Protein AF-A0A4Q2ZCM7-F1 (afdb_monomer)

Foldseek 3Di:
DPPVPDDVVVVVVVVVVVVVVCCVVVVVVVVCCVVPPDPCCDVCNVVCVVVVVVVVVVCVVCCVPDPPVNVVVVVVVVVVVCVVPVPDPPPPPQADAPPDPNVVVVVPPDDDPCVVVPCVPPDDDVVLLVLLLVLCVVVCVQCNNQQCGDLQGHRLAVWCQLQPDLSSLLCCQQPWAADWGATPNDIHHHPDTGDHNNVDDPSNSSSNSVNSNVD

Solvent-accessible surface area (backbone atoms only — not comparable to full-atom values): 12750 Å² total; per-residue (Å²): 134,70,81,86,74,73,49,69,68,57,55,53,52,52,51,54,49,51,52,52,54,48,48,67,53,48,50,57,51,51,51,48,48,66,76,65,62,65,80,80,73,43,76,62,52,65,65,41,48,64,54,53,55,50,47,52,53,50,50,62,64,39,58,81,76,53,52,69,68,58,50,53,53,46,50,53,52,49,50,51,50,51,62,73,62,52,74,69,86,71,82,76,69,93,61,73,53,83,88,36,73,66,38,54,50,55,75,68,44,83,74,76,90,45,72,91,72,51,64,90,79,55,85,74,59,67,68,44,40,55,54,4,52,64,54,35,57,69,52,25,75,50,18,29,91,76,21,71,25,54,89,71,26,67,49,43,47,89,18,61,67,57,73,42,64,68,69,40,46,56,46,36,44,50,65,18,51,72,69,77,44,72,55,89,89,41,81,42,72,55,86,56,64,47,71,51,56,62,85,56,52,73,66,58,49,50,21,24,55,50,22,58,68,75,94

Sequence (215 aa):
MDPSRDNPVIRFTTFWWAIGTFLIFALPLAVIWLFTRSETETMEDAASKPRYETKAKIDAAQASSLPDADIEAAVAGMAKTLAASKPAAVELPTQIVPGSETSKKLASSGSVDTSEIDASNHPVDPKVVEAGQAGYLICGACHGQNGEGGPMAPPLAGSEWVTGPISNLIRIQLRGLTGPITVAGKEYELPAPMAPLSFQTDEQIAEVLTYVRNS

pLDDT: mean 82.41, std 11.82, range [53.0, 95.19]

Nearest PDB structures (foldseek):
  2yqb-assembly1_A  TM=7.726E-01  e=1.229E-06  Ralstonia pickettii 12J
  2zoo-assembly1_A  TM=7.837E-01  e=2.181E-06  Pseudoalteromonas translucida TAC125
  8qgf-assembly1_A  TM=7.703E-01  e=2.446E-06  Ralstonia pickettii
  5obo-assembly1_A  TM=7.660E-01  e=3.076E-06  Ralstonia sp. 5_2_56FAA
  6qpz-assembly2_I  TM=7.711E-01  e=4.340E-06  Ralstonia pickettii

Mean predicted aligned error: 16.77 Å

Radius of gyration: 40.15 Å; Cα contacts (8 Å, |Δi|>4): 149; chains: 1; bounding box: 59×59×120 Å

Structure (mmCIF, N/CA/C/O backbone):
data_AF-A0A4Q2ZCM7-F1
#
_entry.id   AF-A0A4Q2ZCM7-F1
#
loop_
_atom_site.group_PDB
_atom_site.id
_atom_site.type_symbol
_atom_site.label_atom_id
_atom_site.label_alt_id
_atom_site.label_comp_id
_atom_site.label_asym_id
_atom_site.label_entity_id
_atom_site.label_seq_id
_atom_site.pdbx_PDB_ins_code
_atom_site.Cartn_x
_atom_site.Cartn_y
_atom_site.Cartn_z
_atom_site.occupancy
_atom_site.B_iso_or_equiv
_atom_site.auth_seq_id
_atom_site.auth_comp_id
_atom_site.auth_asym_id
_atom_site.auth_atom_id
_atom_site.pdbx_PDB_model_num
ATOM 1 N N . MET A 1 1 ? 14.762 29.871 -89.321 1.00 55.09 1 MET A N 1
ATOM 2 C CA . MET A 1 1 ? 15.940 28.981 -89.287 1.00 55.09 1 MET A CA 1
ATOM 3 C C . MET A 1 1 ? 16.604 29.045 -90.646 1.00 55.09 1 MET A C 1
ATOM 5 O O . MET A 1 1 ? 15.908 28.877 -91.636 1.00 55.09 1 MET A O 1
ATOM 9 N N . ASP A 1 2 ? 17.894 29.357 -90.697 1.00 61.88 2 ASP A N 1
ATOM 10 C CA . ASP A 1 2 ? 18.663 29.368 -91.943 1.00 61.88 2 ASP A CA 1
ATOM 11 C C . ASP A 1 2 ? 19.014 27.914 -92.332 1.00 61.88 2 ASP A C 1
ATOM 13 O O . ASP A 1 2 ? 19.721 27.254 -91.563 1.00 61.88 2 ASP A O 1
ATOM 17 N N . PRO A 1 3 ? 18.510 27.385 -93.465 1.00 62.00 3 PRO A N 1
ATOM 18 C CA . PRO A 1 3 ? 18.749 26.003 -93.883 1.00 62.00 3 PRO A CA 1
ATOM 19 C C . PRO A 1 3 ? 20.213 25.728 -94.262 1.00 62.00 3 PRO A C 1
ATOM 21 O O . PRO A 1 3 ? 20.609 24.569 -94.333 1.00 62.00 3 PRO A O 1
ATOM 24 N N . SER A 1 4 ? 21.045 26.763 -94.439 1.00 60.91 4 SER A N 1
ATOM 25 C CA . SER A 1 4 ? 22.489 26.613 -94.673 1.00 60.91 4 SER A CA 1
ATOM 26 C C . SER A 1 4 ? 23.297 26.318 -93.400 1.00 60.91 4 SER A C 1
ATOM 28 O O . SER A 1 4 ? 24.471 25.956 -93.474 1.00 60.91 4 SER A O 1
ATOM 30 N N . ARG A 1 5 ? 22.674 26.420 -92.217 1.00 64.19 5 ARG A N 1
ATOM 31 C CA . ARG A 1 5 ? 23.323 26.136 -90.926 1.00 64.19 5 ARG A CA 1
ATOM 32 C C . ARG A 1 5 ? 23.313 24.660 -90.539 1.00 64.19 5 ARG A C 1
ATOM 34 O O . ARG A 1 5 ? 23.903 24.313 -89.516 1.00 64.19 5 ARG A O 1
ATOM 41 N N . ASP A 1 6 ? 22.660 23.804 -91.322 1.00 73.44 6 ASP A N 1
ATOM 42 C CA . ASP A 1 6 ? 22.491 22.396 -90.982 1.00 73.44 6 ASP A CA 1
ATOM 43 C C . ASP A 1 6 ? 23.544 21.502 -91.648 1.00 73.44 6 ASP A C 1
ATOM 45 O O . ASP A 1 6 ? 23.278 20.768 -92.597 1.00 73.44 6 ASP A O 1
ATOM 49 N N . ASN A 1 7 ? 24.787 21.607 -91.168 1.00 81.44 7 ASN A N 1
ATOM 50 C CA . ASN A 1 7 ? 25.906 20.838 -91.705 1.00 81.44 7 ASN A CA 1
ATOM 51 C C . A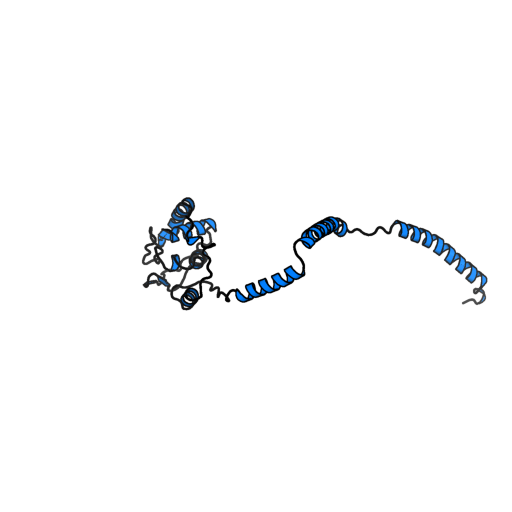SN A 1 7 ? 26.035 19.478 -90.980 1.00 81.44 7 ASN A C 1
ATOM 53 O O . ASN A 1 7 ? 26.389 19.452 -89.793 1.00 81.44 7 ASN A O 1
ATOM 57 N N . PRO A 1 8 ? 25.818 18.339 -91.668 1.00 82.75 8 PRO A N 1
ATOM 58 C CA . PRO A 1 8 ? 25.903 17.011 -91.060 1.00 82.75 8 PRO A CA 1
ATOM 59 C C . PRO A 1 8 ? 27.302 16.693 -90.514 1.00 82.75 8 PRO A C 1
ATOM 61 O O . PRO A 1 8 ? 27.420 15.975 -89.523 1.00 82.75 8 PRO A O 1
ATOM 64 N N . VAL A 1 9 ? 28.358 17.279 -91.089 1.00 83.81 9 VAL A N 1
ATOM 65 C CA . VAL A 1 9 ? 29.735 17.120 -90.600 1.00 83.81 9 VAL A CA 1
ATOM 66 C C . VAL A 1 9 ? 29.913 17.806 -89.243 1.00 83.81 9 VAL A C 1
ATOM 68 O O . VAL A 1 9 ? 30.547 17.241 -88.359 1.00 83.81 9 VAL A O 1
ATOM 71 N N . ILE A 1 10 ? 29.298 18.975 -89.028 1.00 82.38 10 ILE A N 1
ATOM 72 C CA . ILE A 1 10 ? 29.345 19.678 -87.733 1.00 82.38 10 ILE A CA 1
ATOM 73 C C . ILE A 1 10 ? 28.545 18.911 -86.673 1.00 82.38 10 ILE A C 1
ATOM 75 O O . ILE A 1 10 ? 28.995 18.770 -85.538 1.00 82.38 10 ILE A O 1
ATOM 79 N N . ARG A 1 11 ? 27.384 18.347 -87.026 1.00 81.56 11 ARG A N 1
ATOM 80 C CA . ARG A 1 11 ? 26.630 17.470 -86.109 1.00 81.56 11 ARG A CA 1
ATOM 81 C C . ARG A 1 11 ? 27.448 16.243 -85.700 1.00 81.56 11 ARG A C 1
ATOM 83 O O . ARG A 1 11 ? 27.480 15.890 -84.526 1.00 81.56 11 ARG A O 1
ATOM 90 N N . PHE A 1 12 ? 28.151 15.630 -86.651 1.00 86.38 12 PHE A N 1
ATOM 91 C CA . PHE A 1 12 ? 29.012 14.484 -86.376 1.00 86.38 12 PHE A CA 1
ATOM 92 C C . PHE A 1 12 ? 30.183 14.849 -85.451 1.00 86.38 12 PHE A C 1
ATOM 94 O O . PHE A 1 12 ? 30.430 14.152 -84.470 1.00 86.38 12 PHE A O 1
ATOM 101 N N . THR A 1 13 ? 30.878 15.963 -85.697 1.00 88.88 13 THR A N 1
ATOM 102 C CA . THR A 1 13 ? 32.020 16.367 -84.858 1.00 88.88 13 THR A CA 1
ATOM 103 C C . THR A 1 13 ? 31.597 16.820 -83.464 1.00 88.88 13 THR A C 1
ATOM 105 O O . THR A 1 13 ? 32.242 16.442 -82.489 1.00 88.88 13 THR A O 1
ATOM 108 N N . THR A 1 14 ? 30.500 17.572 -83.343 1.00 89.50 14 THR A N 1
ATOM 109 C CA . THR A 1 14 ? 29.950 18.000 -82.043 1.00 89.50 14 THR A CA 1
ATOM 110 C C . THR A 1 14 ? 29.475 16.821 -81.194 1.00 89.50 14 THR A C 1
ATOM 112 O O . THR A 1 14 ? 29.718 16.819 -79.989 1.00 89.50 14 THR A O 1
ATOM 115 N N . PHE A 1 15 ? 28.881 15.789 -81.805 1.00 91.25 15 PHE A N 1
ATOM 116 C CA . PHE A 1 15 ? 28.508 14.550 -81.118 1.00 91.25 15 PHE A CA 1
ATOM 117 C C . PHE A 1 15 ? 29.725 13.841 -80.504 1.00 91.25 15 PHE A C 1
ATOM 119 O O . PHE A 1 15 ? 29.716 13.513 -79.318 1.00 91.25 15 PHE A O 1
ATOM 126 N N . TRP A 1 16 ? 30.807 13.669 -81.270 1.00 91.50 16 TRP A N 1
ATOM 127 C CA . TRP A 1 16 ? 32.031 13.039 -80.761 1.00 91.50 16 TRP A CA 1
ATOM 128 C C . TRP A 1 16 ? 32.771 13.900 -79.733 1.00 91.50 16 TRP A C 1
ATOM 130 O O . TRP A 1 16 ? 33.326 13.359 -78.778 1.00 91.50 16 TRP A O 1
ATOM 140 N N . TRP A 1 17 ? 32.726 15.228 -79.866 1.00 93.25 17 TRP A N 1
ATOM 141 C CA . TRP A 1 17 ? 33.249 16.139 -78.844 1.00 93.25 17 TRP A CA 1
ATOM 142 C C . TRP A 1 17 ? 32.462 16.042 -77.534 1.00 93.25 17 TRP A C 1
ATOM 144 O O . TRP A 1 17 ? 33.069 15.993 -76.468 1.00 93.25 17 TRP A O 1
ATOM 154 N N . ALA A 1 18 ? 31.131 15.952 -77.603 1.00 92.44 18 ALA A N 1
ATOM 155 C CA . ALA A 1 18 ? 30.275 15.776 -76.432 1.00 92.44 18 ALA A CA 1
ATOM 156 C C . ALA A 1 18 ? 30.512 14.426 -75.732 1.00 92.44 18 ALA A C 1
ATOM 158 O O . ALA A 1 18 ? 30.546 14.372 -74.506 1.00 92.44 18 ALA A O 1
ATOM 159 N N . ILE A 1 19 ? 30.729 13.344 -76.489 1.00 94.19 19 ILE A N 1
ATOM 160 C CA . ILE A 1 19 ? 31.116 12.044 -75.915 1.00 94.19 19 ILE A CA 1
ATOM 161 C C . ILE A 1 19 ? 32.490 12.135 -75.248 1.00 94.19 19 ILE A C 1
ATOM 163 O O . ILE A 1 19 ? 32.660 11.655 -74.129 1.00 94.19 19 ILE A O 1
ATOM 167 N N . GLY A 1 20 ? 33.466 12.760 -75.911 1.00 94.19 20 GLY A N 1
ATOM 168 C CA . GLY A 1 20 ? 34.814 12.922 -75.370 1.00 94.19 20 GLY A CA 1
ATOM 169 C C . GLY A 1 20 ? 34.819 13.694 -74.052 1.00 94.19 20 GLY A C 1
ATOM 170 O O . GLY A 1 20 ? 35.400 13.232 -73.072 1.00 94.19 20 GLY A O 1
ATOM 171 N N . THR A 1 21 ? 34.116 14.828 -73.988 1.00 93.75 21 THR A N 1
ATOM 172 C CA . THR A 1 21 ? 34.002 15.607 -72.748 1.00 93.75 21 THR A CA 1
ATOM 173 C C . THR A 1 21 ? 33.227 14.848 -71.679 1.00 93.75 21 THR A C 1
ATOM 175 O O . THR A 1 21 ? 33.672 14.815 -70.535 1.00 93.75 21 THR A O 1
ATOM 178 N N . PHE A 1 22 ? 32.133 14.165 -72.033 1.00 94.75 22 PHE A N 1
ATOM 179 C CA . PHE A 1 22 ? 31.392 13.333 -71.087 1.00 94.75 22 PHE A CA 1
ATOM 180 C C . PHE A 1 22 ? 32.279 12.248 -70.468 1.00 94.75 22 PHE A C 1
ATOM 182 O O . PHE A 1 22 ? 32.289 12.106 -69.250 1.00 94.75 22 PHE A O 1
ATOM 189 N N . LEU A 1 23 ? 33.080 11.531 -71.264 1.00 95.19 23 LEU A N 1
ATOM 190 C CA . LEU A 1 23 ? 33.973 10.484 -70.757 1.00 95.19 23 LEU A CA 1
ATOM 191 C C . LEU A 1 23 ? 35.096 11.038 -69.871 1.00 95.19 23 LEU A C 1
ATOM 193 O O . LEU A 1 23 ? 35.430 10.405 -68.870 1.00 95.19 23 LEU A O 1
ATOM 197 N N . ILE A 1 24 ? 35.631 12.223 -70.183 1.00 94.31 24 ILE A N 1
ATOM 198 C CA . ILE A 1 24 ? 36.663 12.888 -69.369 1.00 94.31 24 ILE A CA 1
ATOM 199 C C . ILE A 1 24 ? 36.157 13.211 -67.960 1.00 94.31 24 ILE A C 1
ATOM 201 O O . ILE A 1 24 ? 36.947 13.155 -67.026 1.00 94.31 24 ILE A O 1
ATOM 205 N N . PHE A 1 25 ? 34.868 13.513 -67.780 1.00 93.81 25 PHE A N 1
ATOM 206 C CA . PHE A 1 25 ? 34.288 13.737 -66.450 1.00 93.81 25 PHE A CA 1
ATOM 207 C C . PHE A 1 25 ? 33.702 12.458 -65.834 1.00 93.81 25 PHE A C 1
ATOM 209 O O . PHE A 1 25 ? 33.844 12.231 -64.635 1.00 93.81 25 PHE A O 1
ATOM 216 N N . ALA A 1 26 ? 33.086 11.587 -66.635 1.00 94.81 26 ALA A N 1
ATOM 217 C CA . ALA A 1 26 ? 32.435 10.372 -66.155 1.00 94.81 26 ALA A CA 1
ATOM 218 C C . ALA A 1 26 ? 33.436 9.324 -65.651 1.00 94.81 26 ALA A C 1
ATOM 220 O O . ALA A 1 26 ? 33.179 8.697 -64.627 1.00 94.81 26 ALA A O 1
ATOM 221 N N . LEU A 1 27 ? 34.582 9.147 -66.318 1.00 94.75 27 LEU A N 1
ATOM 222 C CA . LEU A 1 27 ? 35.610 8.196 -65.881 1.0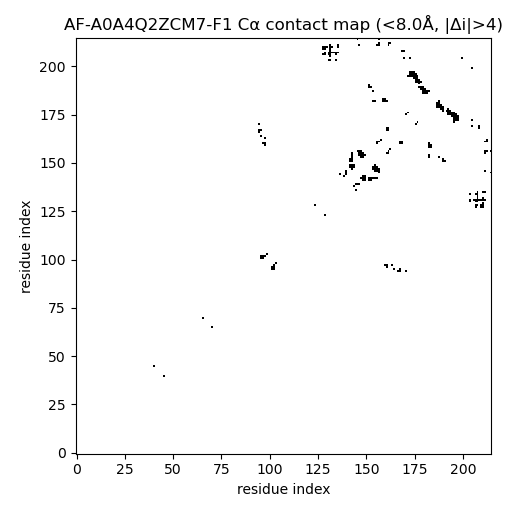0 94.75 27 LEU A CA 1
ATOM 223 C C . LEU A 1 27 ? 36.200 8.538 -64.506 1.00 94.75 27 LEU A C 1
ATOM 225 O O . LEU A 1 27 ? 36.168 7.666 -63.639 1.00 94.75 27 LEU A O 1
ATOM 229 N N . PRO A 1 28 ? 36.697 9.761 -64.239 1.00 93.81 28 PRO A N 1
ATOM 230 C CA . PRO A 1 28 ? 37.196 10.091 -62.911 1.00 93.81 28 PRO A CA 1
ATOM 231 C C . PRO A 1 28 ? 36.088 10.055 -61.858 1.00 93.81 28 PRO A C 1
ATOM 233 O O . PRO A 1 28 ? 36.354 9.592 -60.757 1.00 93.81 28 PRO A O 1
ATOM 236 N N . LEU A 1 29 ? 34.844 10.441 -62.175 1.00 93.38 29 LEU A N 1
ATOM 237 C CA . LEU A 1 29 ? 33.724 10.291 -61.235 1.00 93.38 29 LEU A CA 1
ATOM 238 C C . LEU A 1 29 ? 33.410 8.822 -60.924 1.00 93.38 29 LEU A C 1
ATOM 240 O O . LEU A 1 29 ? 33.153 8.495 -59.770 1.00 93.38 29 LEU A O 1
ATOM 244 N N . ALA A 1 30 ? 33.472 7.931 -61.915 1.00 91.25 30 ALA A N 1
ATOM 245 C CA . ALA A 1 30 ? 33.281 6.496 -61.716 1.00 91.25 30 ALA A CA 1
ATOM 246 C C . ALA A 1 30 ? 34.421 5.876 -60.897 1.00 91.25 30 ALA A C 1
ATOM 248 O O . ALA A 1 30 ? 34.169 5.046 -60.027 1.00 91.25 30 ALA A O 1
ATOM 249 N N . VAL A 1 31 ? 35.664 6.306 -61.135 1.00 92.06 31 VAL A N 1
ATOM 250 C CA . VAL A 1 31 ? 36.833 5.891 -60.349 1.00 92.06 31 VAL A CA 1
ATOM 251 C C . VAL A 1 31 ? 36.703 6.387 -58.912 1.00 92.06 31 VAL A C 1
ATOM 253 O O . VAL A 1 31 ? 36.819 5.587 -57.991 1.00 92.06 31 VAL A O 1
ATOM 256 N N . ILE A 1 32 ? 36.394 7.670 -58.704 1.00 89.94 32 ILE A N 1
ATOM 257 C CA . ILE A 1 32 ? 36.158 8.226 -57.367 1.00 89.94 32 ILE A CA 1
ATOM 258 C C . ILE A 1 32 ? 35.049 7.434 -56.679 1.00 89.94 32 ILE A C 1
ATOM 260 O O . ILE A 1 32 ? 35.286 6.916 -55.600 1.00 89.94 32 ILE A O 1
ATOM 264 N N . TRP A 1 33 ? 33.896 7.242 -57.325 1.00 85.88 33 TRP A N 1
ATOM 265 C CA . TRP A 1 33 ? 32.786 6.471 -56.766 1.00 85.88 33 TRP A CA 1
ATOM 266 C C . TRP A 1 33 ? 33.182 5.038 -56.385 1.00 85.88 33 TRP A C 1
ATOM 268 O O . TRP A 1 33 ? 32.793 4.573 -55.317 1.00 85.88 33 TRP A O 1
ATOM 278 N N . LEU A 1 34 ? 33.985 4.352 -57.207 1.00 87.12 34 LEU A N 1
ATOM 279 C CA . LEU A 1 34 ? 34.476 3.003 -56.913 1.00 87.12 34 LEU A CA 1
ATOM 280 C C . LEU A 1 34 ? 35.360 2.976 -55.657 1.00 87.12 34 LEU A C 1
ATOM 282 O O . LEU A 1 34 ? 35.230 2.065 -54.845 1.00 87.12 34 LEU A O 1
ATOM 286 N N . PHE A 1 35 ? 36.227 3.977 -55.482 1.00 85.44 35 PHE A N 1
ATOM 287 C CA . PHE A 1 35 ? 37.131 4.069 -54.330 1.00 85.44 35 PHE A CA 1
ATOM 288 C C . PHE A 1 35 ? 36.501 4.726 -53.091 1.00 85.44 35 PHE A C 1
ATOM 290 O O . PHE A 1 35 ? 37.000 4.529 -51.988 1.00 85.44 35 PHE A O 1
ATOM 297 N N . THR A 1 36 ? 35.403 5.472 -53.237 1.00 80.38 36 THR A N 1
ATOM 298 C CA . THR A 1 36 ? 34.671 6.098 -52.122 1.00 80.38 36 THR A CA 1
ATOM 299 C C . THR A 1 36 ? 33.436 5.312 -51.690 1.00 80.38 36 THR A C 1
ATOM 301 O O . THR A 1 36 ? 32.730 5.747 -50.783 1.00 80.38 36 THR A O 1
ATOM 304 N N . ARG A 1 37 ? 33.140 4.165 -52.312 1.00 71.62 37 ARG A N 1
ATOM 305 C CA . ARG A 1 37 ? 32.066 3.267 -51.872 1.00 71.62 37 ARG A CA 1
ATOM 306 C C . ARG A 1 37 ? 32.524 2.476 -50.644 1.00 71.62 37 ARG A C 1
ATOM 308 O O . ARG A 1 37 ? 32.751 1.275 -50.717 1.00 71.62 37 ARG A O 1
ATOM 315 N N . SER A 1 38 ? 32.679 3.153 -49.510 1.00 67.62 38 SER A N 1
ATOM 316 C CA . SER A 1 38 ? 32.753 2.478 -48.217 1.00 67.62 38 SER A CA 1
ATOM 317 C C . SER A 1 38 ? 31.372 1.899 -47.907 1.00 67.62 38 SER A C 1
ATOM 319 O O . SER A 1 38 ? 30.384 2.640 -47.941 1.00 67.62 38 SER A O 1
ATOM 321 N N . GLU A 1 39 ? 31.285 0.598 -47.620 1.00 65.38 39 GLU A N 1
ATOM 322 C CA . GLU A 1 39 ? 30.107 0.048 -46.946 1.00 65.38 39 GLU A CA 1
ATOM 323 C C . GLU A 1 39 ? 29.893 0.880 -45.682 1.00 65.38 39 GLU A C 1
ATOM 325 O O . GLU A 1 39 ? 30.816 1.089 -44.894 1.00 65.38 39 GLU A O 1
ATOM 330 N N . THR A 1 40 ? 28.716 1.484 -45.564 1.00 55.72 40 THR A N 1
ATOM 331 C CA . THR A 1 40 ? 28.388 2.306 -44.406 1.00 55.72 40 THR A CA 1
ATOM 332 C C . THR A 1 40 ? 28.131 1.350 -43.252 1.00 55.72 40 THR A C 1
ATOM 334 O O . THR A 1 40 ? 26.991 0.993 -42.998 1.00 55.72 40 THR A O 1
ATOM 337 N N . GLU A 1 41 ? 29.189 0.906 -42.564 1.00 63.72 41 GLU A N 1
ATOM 338 C CA . GLU A 1 41 ? 29.037 0.460 -41.181 1.00 63.72 41 GLU A CA 1
ATOM 339 C C . GLU A 1 41 ? 28.544 1.690 -40.425 1.00 63.72 41 GLU A C 1
ATOM 341 O O . GLU A 1 41 ? 29.299 2.615 -40.108 1.00 63.72 41 GLU A O 1
ATOM 346 N N . THR A 1 42 ? 27.231 1.767 -40.234 1.00 75.81 42 THR A N 1
ATOM 347 C CA . THR A 1 42 ? 26.666 2.808 -39.393 1.00 75.81 42 THR A CA 1
ATOM 348 C C . THR A 1 42 ? 27.250 2.636 -37.989 1.00 75.81 42 THR A C 1
ATOM 350 O O . THR A 1 42 ? 27.681 1.549 -37.592 1.00 75.81 42 THR A O 1
ATOM 353 N N . MET A 1 43 ? 27.269 3.703 -37.187 1.00 70.50 43 MET A N 1
ATOM 354 C CA . MET A 1 43 ? 27.666 3.571 -35.777 1.00 70.50 43 MET A CA 1
ATOM 355 C C . MET A 1 43 ? 26.806 2.520 -35.048 1.00 70.50 43 MET A C 1
ATOM 357 O O . MET A 1 43 ? 27.270 1.906 -34.091 1.00 70.50 43 MET A O 1
ATOM 361 N N . GLU A 1 44 ? 25.581 2.277 -35.527 1.00 73.31 44 GLU A N 1
ATOM 362 C CA . GLU A 1 44 ? 24.686 1.227 -35.039 1.00 73.31 44 GLU A CA 1
ATOM 363 C C . GLU A 1 44 ? 25.163 -0.179 -35.429 1.00 73.31 44 GLU A C 1
ATOM 365 O O . GLU A 1 44 ? 25.143 -1.079 -34.590 1.00 73.31 44 GLU A O 1
ATOM 370 N N . ASP A 1 45 ? 25.665 -0.377 -36.649 1.00 73.56 45 ASP A N 1
ATOM 371 C CA . ASP A 1 45 ? 26.240 -1.655 -37.092 1.00 73.56 45 ASP A CA 1
ATOM 372 C C . ASP A 1 45 ? 27.511 -1.995 -36.302 1.00 73.56 45 ASP A C 1
ATOM 374 O O . ASP A 1 45 ? 27.649 -3.096 -35.761 1.00 73.56 45 ASP A O 1
ATOM 378 N N . ALA A 1 46 ? 28.395 -1.011 -36.113 1.00 74.62 46 ALA A N 1
ATOM 379 C CA . ALA A 1 46 ? 29.598 -1.173 -35.299 1.00 74.62 46 ALA A CA 1
ATOM 380 C C . ALA A 1 46 ? 29.267 -1.451 -33.817 1.00 74.62 46 ALA A C 1
ATOM 382 O O . ALA A 1 46 ? 29.904 -2.293 -33.180 1.00 74.62 46 ALA A O 1
ATOM 383 N N . ALA A 1 47 ? 28.245 -0.788 -33.262 1.00 78.25 47 ALA A N 1
ATOM 384 C CA . ALA A 1 47 ? 27.796 -1.002 -31.884 1.00 78.25 47 ALA A CA 1
ATOM 385 C C . ALA A 1 47 ? 27.008 -2.312 -31.690 1.00 78.25 47 ALA A C 1
ATOM 387 O O . ALA A 1 47 ? 26.947 -2.841 -30.575 1.00 78.25 47 ALA A O 1
ATOM 388 N N . SER A 1 48 ? 26.390 -2.843 -32.747 1.00 79.25 48 SER A N 1
ATOM 389 C CA . SER A 1 48 ? 25.579 -4.063 -32.696 1.00 79.25 48 SER A CA 1
ATOM 390 C C . SER A 1 48 ? 26.385 -5.333 -32.964 1.00 79.25 48 SER A C 1
ATOM 392 O O . SER A 1 48 ? 26.034 -6.387 -3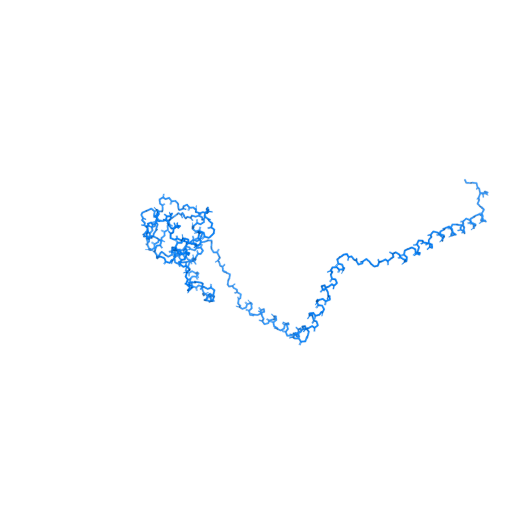2.431 1.00 79.25 48 SER A O 1
ATOM 394 N N . LYS A 1 49 ? 27.513 -5.248 -33.677 1.00 83.06 49 LYS A N 1
ATOM 395 C CA . LYS A 1 49 ? 28.403 -6.387 -33.953 1.00 83.06 49 LYS A CA 1
ATOM 396 C C . LYS A 1 49 ? 28.787 -7.205 -32.704 1.00 83.06 49 LYS A C 1
ATOM 398 O O . LYS A 1 49 ? 28.561 -8.416 -32.720 1.00 83.06 49 LYS A O 1
ATOM 403 N N . PRO A 1 50 ? 29.224 -6.606 -31.573 1.00 87.50 50 PRO A N 1
ATOM 404 C CA . PRO A 1 50 ? 29.513 -7.372 -30.357 1.00 87.50 50 PRO A CA 1
ATOM 405 C C . PRO A 1 50 ? 28.277 -8.077 -29.785 1.00 87.50 50 PRO A C 1
ATOM 407 O O . PRO A 1 50 ? 28.386 -9.152 -29.191 1.00 87.50 50 PRO A O 1
ATOM 410 N N . ARG A 1 51 ? 27.085 -7.487 -29.962 1.00 85.62 51 ARG A N 1
ATOM 411 C CA . ARG A 1 51 ? 25.817 -8.066 -29.493 1.00 85.62 51 ARG A CA 1
ATOM 412 C C . ARG A 1 51 ? 25.463 -9.304 -30.303 1.00 85.62 51 ARG A C 1
ATOM 414 O O . ARG A 1 51 ? 25.120 -10.321 -29.708 1.00 85.62 51 ARG A O 1
ATOM 421 N N . TYR A 1 52 ? 25.595 -9.244 -31.627 1.00 85.56 52 TYR A N 1
ATOM 422 C CA . TYR A 1 52 ? 25.355 -10.395 -32.498 1.00 85.56 52 TYR A CA 1
ATOM 423 C C . TYR A 1 52 ? 26.363 -11.518 -32.255 1.00 85.56 52 TYR A C 1
ATOM 425 O O . TYR A 1 52 ? 25.966 -12.675 -32.157 1.00 85.56 52 TYR A O 1
ATOM 433 N N . GLU A 1 53 ? 27.644 -11.193 -32.066 1.00 90.69 53 GLU A N 1
ATOM 434 C CA . GLU A 1 53 ? 28.671 -12.183 -31.722 1.00 90.69 53 GLU A CA 1
ATOM 435 C C . GLU A 1 53 ? 28.407 -12.847 -30.363 1.00 90.69 53 GLU A C 1
ATOM 437 O O . GLU A 1 53 ? 28.556 -14.060 -30.217 1.00 90.69 53 GLU A O 1
ATOM 442 N N . THR A 1 54 ? 27.994 -12.064 -29.362 1.00 90.00 54 THR A N 1
ATOM 443 C CA . THR A 1 54 ? 27.637 -12.587 -28.035 1.00 90.00 54 THR A CA 1
ATOM 444 C C . THR A 1 54 ? 26.403 -13.475 -28.118 1.00 90.00 54 THR A C 1
ATOM 446 O O . THR A 1 54 ? 26.423 -14.591 -27.602 1.00 90.00 54 THR A O 1
ATOM 449 N N . LYS A 1 55 ? 25.358 -13.022 -28.821 1.00 91.44 55 LYS A N 1
ATOM 450 C CA . LYS A 1 55 ? 24.151 -13.813 -29.067 1.00 91.44 55 LYS A CA 1
ATOM 451 C C . LYS A 1 55 ? 24.487 -15.133 -29.757 1.00 91.44 55 LYS A C 1
ATOM 453 O O . LYS A 1 55 ? 24.078 -16.172 -29.265 1.00 91.44 55 LYS A O 1
ATOM 458 N N . ALA A 1 56 ? 25.286 -15.112 -30.822 1.00 89.31 56 ALA A N 1
ATOM 459 C CA . ALA A 1 56 ? 25.670 -16.324 -31.539 1.00 89.31 56 ALA A CA 1
ATOM 460 C C . ALA A 1 56 ? 26.417 -17.328 -30.642 1.00 89.31 56 ALA A C 1
ATOM 462 O O . ALA A 1 56 ? 26.173 -18.528 -30.729 1.00 89.31 56 ALA A O 1
ATOM 463 N N . LYS A 1 57 ? 27.297 -16.854 -29.746 1.00 90.12 57 LYS A N 1
ATOM 464 C CA . LYS A 1 57 ? 27.987 -17.713 -28.764 1.00 90.12 57 LYS A CA 1
ATOM 465 C C . LYS A 1 57 ? 27.025 -18.313 -27.742 1.00 90.12 57 LYS A C 1
ATOM 467 O O . LYS A 1 57 ? 27.165 -19.484 -27.404 1.00 90.12 57 LYS A O 1
ATOM 472 N N . ILE A 1 58 ? 26.078 -17.516 -27.251 1.00 86.94 58 ILE A N 1
ATOM 473 C CA . ILE A 1 58 ? 25.054 -17.966 -26.303 1.00 86.94 58 ILE A CA 1
ATOM 474 C C . ILE A 1 58 ? 24.148 -19.002 -26.970 1.00 86.94 58 ILE A C 1
ATOM 476 O O . ILE A 1 58 ? 24.013 -20.099 -26.441 1.00 86.94 58 ILE A O 1
ATOM 480 N N . ASP A 1 59 ? 23.616 -18.703 -28.155 1.00 85.38 59 ASP A N 1
ATOM 481 C CA . ASP A 1 59 ? 22.752 -19.609 -28.911 1.00 85.38 59 ASP A CA 1
ATOM 482 C C . ASP A 1 59 ? 23.483 -20.932 -29.210 1.00 85.38 59 ASP A C 1
ATOM 484 O O . ASP A 1 59 ? 22.933 -22.007 -28.990 1.00 85.38 59 ASP A O 1
ATOM 488 N N . ALA A 1 60 ? 24.757 -20.882 -29.621 1.00 84.88 60 ALA A N 1
ATOM 489 C CA . ALA A 1 60 ? 25.568 -22.080 -29.853 1.00 84.88 60 ALA A CA 1
ATOM 490 C C . ALA A 1 60 ? 25.825 -22.897 -28.572 1.00 84.88 60 ALA A C 1
ATOM 492 O O . ALA A 1 60 ? 25.855 -24.126 -28.621 1.00 84.88 60 ALA A O 1
ATOM 493 N N . ALA A 1 61 ? 26.003 -22.234 -27.426 1.00 85.50 61 ALA A N 1
ATOM 494 C CA . ALA A 1 61 ? 26.153 -22.899 -26.133 1.00 85.50 61 ALA A CA 1
ATOM 495 C C . ALA A 1 61 ? 24.827 -23.497 -25.627 1.00 85.50 61 ALA A C 1
ATOM 497 O O . ALA A 1 61 ? 24.838 -24.530 -24.963 1.00 85.50 61 ALA A O 1
ATOM 498 N N . GLN A 1 62 ? 23.694 -22.868 -25.948 1.00 76.69 62 GLN A N 1
ATOM 499 C CA . GLN A 1 62 ? 22.361 -23.294 -25.519 1.00 76.69 62 GLN A CA 1
ATOM 500 C C . GLN A 1 62 ? 21.742 -24.358 -26.428 1.00 76.69 62 GLN A C 1
ATOM 502 O O . GLN A 1 62 ? 20.992 -25.195 -25.930 1.00 76.69 62 GLN A O 1
ATOM 507 N N . ALA A 1 63 ? 22.098 -24.395 -27.715 1.00 74.81 63 ALA A N 1
ATOM 508 C CA . ALA A 1 63 ? 21.593 -25.372 -28.684 1.00 74.81 63 ALA A CA 1
ATOM 509 C C . ALA A 1 63 ? 21.876 -26.835 -28.289 1.00 74.81 63 ALA A C 1
ATOM 511 O O . ALA A 1 63 ? 21.168 -27.743 -28.713 1.00 74.81 63 ALA A O 1
ATOM 512 N N . SER A 1 64 ? 22.896 -27.080 -27.462 1.00 66.88 64 SER A N 1
ATOM 513 C CA . SER A 1 64 ? 23.197 -28.410 -26.913 1.00 66.88 64 SER A CA 1
ATOM 514 C C . SER A 1 64 ? 22.391 -28.760 -25.656 1.00 66.88 64 SER A C 1
ATOM 516 O O . SER A 1 64 ? 22.340 -29.926 -25.274 1.00 66.88 64 SER A O 1
ATOM 518 N N . SER A 1 65 ? 21.791 -27.762 -25.002 1.00 71.69 65 SER A N 1
ATOM 519 C CA . SER A 1 65 ? 21.174 -27.884 -23.675 1.00 71.69 65 SER A CA 1
ATOM 520 C C . SER A 1 65 ? 19.648 -27.777 -23.696 1.00 71.69 65 SER A C 1
ATOM 522 O O . SER A 1 65 ? 19.004 -28.251 -22.765 1.00 71.69 65 SER A O 1
ATOM 524 N N . LEU A 1 66 ? 19.066 -27.153 -24.724 1.00 70.88 66 LEU A N 1
ATOM 525 C CA . LEU A 1 66 ? 17.622 -26.962 -24.854 1.00 70.88 66 LEU A CA 1
ATOM 526 C C . LEU A 1 66 ? 17.196 -27.175 -26.315 1.00 70.88 66 LEU A C 1
ATOM 528 O O . LEU A 1 66 ? 17.327 -26.256 -27.123 1.00 70.88 66 LEU A O 1
ATOM 532 N N . PRO A 1 67 ? 16.700 -28.368 -26.681 1.00 79.50 67 PRO A N 1
ATOM 533 C CA . PRO A 1 67 ? 16.091 -28.587 -27.988 1.00 79.50 67 PRO A CA 1
ATOM 534 C C . PRO A 1 67 ? 14.846 -27.708 -28.143 1.00 79.50 67 PRO A C 1
ATOM 536 O O . PRO A 1 67 ? 14.013 -27.659 -27.238 1.00 79.50 67 PRO A O 1
ATOM 539 N N . ASP A 1 68 ? 14.667 -27.070 -29.302 1.00 74.69 68 ASP A N 1
ATOM 540 C CA . ASP A 1 68 ? 13.497 -26.214 -29.573 1.00 74.69 68 ASP A CA 1
ATOM 541 C C . ASP A 1 68 ? 12.168 -26.955 -29.337 1.00 74.69 68 ASP A C 1
ATOM 543 O O . ASP A 1 68 ? 11.221 -26.395 -28.788 1.00 74.69 68 ASP A O 1
ATOM 547 N N . ALA A 1 69 ? 12.127 -28.252 -29.659 1.00 77.00 69 ALA A N 1
ATOM 548 C CA . ALA A 1 69 ? 10.970 -29.113 -29.420 1.00 77.00 69 ALA A CA 1
ATOM 549 C C . ALA A 1 69 ? 10.625 -29.265 -27.925 1.00 77.00 69 ALA A C 1
ATOM 551 O O . ALA A 1 69 ? 9.447 -29.306 -27.563 1.00 77.00 69 ALA A O 1
ATOM 552 N N . ASP A 1 70 ? 11.634 -29.311 -27.052 1.00 76.94 70 ASP A N 1
ATOM 553 C CA . ASP A 1 70 ? 11.437 -29.424 -25.605 1.00 76.94 70 ASP A CA 1
ATOM 554 C C . ASP A 1 70 ? 10.985 -28.087 -25.010 1.00 76.94 70 ASP A C 1
ATOM 556 O O . ASP A 1 70 ? 10.163 -28.066 -24.093 1.00 76.94 70 ASP A O 1
ATOM 560 N N . ILE A 1 71 ? 11.456 -26.963 -25.568 1.00 72.50 71 ILE A N 1
ATOM 561 C CA . ILE A 1 71 ? 10.973 -25.624 -25.213 1.00 72.50 71 ILE A CA 1
ATOM 562 C C . ILE A 1 71 ? 9.503 -25.479 -25.610 1.00 72.50 71 ILE A C 1
ATOM 564 O O . ILE A 1 71 ? 8.691 -25.079 -24.780 1.00 72.50 71 ILE A O 1
ATOM 568 N N . GLU A 1 72 ? 9.125 -25.828 -26.841 1.00 78.94 72 GLU A N 1
ATOM 569 C CA . GLU A 1 72 ? 7.732 -25.733 -27.297 1.00 78.94 72 GLU A CA 1
ATOM 570 C C . GLU A 1 72 ? 6.793 -26.620 -26.465 1.00 78.94 72 GLU A C 1
ATOM 572 O O . GLU A 1 72 ? 5.715 -26.180 -26.045 1.00 78.94 72 GLU A O 1
ATOM 577 N N . ALA A 1 73 ? 7.226 -27.843 -26.143 1.00 78.62 73 ALA A N 1
ATOM 578 C CA . ALA A 1 73 ? 6.487 -28.740 -25.262 1.00 78.62 73 ALA A CA 1
ATOM 579 C C . ALA A 1 73 ? 6.358 -28.174 -23.834 1.00 78.62 73 ALA A C 1
ATOM 581 O O . ALA A 1 73 ? 5.273 -28.214 -23.241 1.00 78.62 73 ALA A O 1
ATOM 582 N N . ALA A 1 74 ? 7.434 -27.597 -23.291 1.00 80.56 74 ALA A N 1
ATOM 583 C CA . ALA A 1 74 ? 7.435 -26.961 -21.977 1.00 80.56 74 ALA A CA 1
ATOM 584 C C . ALA A 1 74 ? 6.558 -25.702 -21.941 1.00 80.56 74 ALA A C 1
ATOM 586 O O . ALA A 1 74 ? 5.849 -25.486 -20.960 1.00 80.56 74 ALA A O 1
ATOM 587 N N . VAL A 1 75 ? 6.539 -24.900 -23.009 1.00 81.62 75 VAL A N 1
ATOM 588 C CA . VAL A 1 75 ? 5.688 -23.708 -23.131 1.00 81.62 75 VAL A CA 1
ATOM 589 C C . VAL A 1 75 ? 4.216 -24.100 -23.128 1.00 81.62 75 VAL A C 1
ATOM 591 O O . VAL A 1 75 ? 3.436 -23.477 -22.414 1.00 81.62 75 VAL A O 1
ATOM 594 N N . ALA A 1 76 ? 3.823 -25.156 -23.845 1.00 81.19 76 ALA A N 1
ATOM 595 C CA . ALA A 1 76 ? 2.447 -25.651 -23.813 1.00 81.19 76 ALA A CA 1
ATOM 596 C C . ALA A 1 76 ? 2.050 -26.167 -22.416 1.00 81.19 76 ALA A C 1
ATOM 598 O O . ALA A 1 76 ? 0.953 -25.875 -21.930 1.00 81.19 76 ALA A O 1
ATOM 599 N N . GLY A 1 77 ? 2.953 -26.891 -21.745 1.00 81.94 77 GLY A N 1
ATOM 600 C CA . GLY A 1 77 ? 2.757 -27.358 -20.371 1.00 81.94 77 GLY A CA 1
ATOM 601 C C . GLY A 1 77 ? 2.620 -26.204 -19.378 1.00 81.94 77 GLY A C 1
ATOM 602 O O . GLY A 1 77 ? 1.663 -26.154 -18.610 1.00 81.94 77 GLY A O 1
ATOM 603 N N . MET A 1 78 ? 3.523 -25.229 -19.451 1.00 79.19 78 MET A N 1
ATOM 604 C CA . MET A 1 78 ? 3.511 -24.030 -18.622 1.00 79.19 78 MET A CA 1
ATOM 605 C C . MET A 1 78 ? 2.278 -23.170 -18.902 1.00 79.19 78 MET A C 1
ATOM 607 O O . MET A 1 78 ? 1.623 -22.741 -17.961 1.00 79.19 78 MET A O 1
ATOM 611 N N . ALA A 1 79 ? 1.885 -22.984 -20.163 1.00 78.81 79 ALA A N 1
ATOM 612 C CA . ALA A 1 79 ? 0.665 -22.269 -20.531 1.00 78.81 79 ALA A CA 1
ATOM 613 C C . ALA A 1 79 ? -0.587 -22.954 -19.970 1.00 78.81 79 ALA A C 1
ATOM 615 O O . ALA A 1 79 ? -1.485 -22.277 -19.475 1.00 78.81 79 ALA A O 1
ATOM 616 N N . LYS A 1 80 ? -0.639 -24.292 -19.985 1.00 79.81 80 LYS A N 1
ATOM 617 C CA . LYS A 1 80 ? -1.727 -25.054 -19.362 1.00 79.81 80 LYS A CA 1
ATOM 618 C C . LYS A 1 80 ? -1.734 -24.886 -17.844 1.00 79.81 80 LYS A C 1
ATOM 620 O O . LYS A 1 80 ? -2.805 -24.687 -17.276 1.00 79.81 80 LYS A O 1
ATOM 625 N N . THR A 1 81 ? -0.567 -24.915 -17.202 1.00 79.00 81 THR A N 1
ATOM 626 C CA . THR A 1 81 ? -0.423 -24.650 -15.765 1.00 79.00 81 THR A CA 1
ATOM 627 C C . THR A 1 81 ? -0.875 -23.235 -15.423 1.00 79.00 81 THR A C 1
ATOM 629 O O . THR A 1 81 ? -1.704 -23.090 -14.538 1.00 79.00 81 THR A O 1
ATOM 632 N N . LEU A 1 82 ? -0.430 -22.216 -16.166 1.00 75.19 82 LEU A N 1
ATOM 633 C CA . LEU A 1 82 ? -0.824 -20.812 -15.986 1.00 75.19 82 LEU A CA 1
ATOM 634 C C . LEU A 1 82 ? -2.317 -20.581 -16.244 1.00 75.19 82 LEU A C 1
ATOM 636 O O . LEU A 1 82 ? -2.954 -19.790 -15.555 1.00 75.19 82 LEU A O 1
ATOM 640 N N . ALA A 1 83 ? -2.892 -21.259 -17.237 1.00 73.69 83 ALA A N 1
ATOM 641 C CA . ALA A 1 83 ? -4.321 -21.179 -17.518 1.00 73.69 83 ALA A CA 1
ATOM 642 C C . ALA A 1 83 ? -5.155 -21.863 -16.424 1.00 73.69 83 ALA A C 1
ATOM 644 O O . ALA A 1 83 ? -6.235 -21.379 -16.089 1.00 73.69 83 ALA A O 1
ATOM 645 N N . ALA A 1 84 ? -4.656 -22.962 -15.853 1.00 74.00 84 ALA A N 1
ATOM 646 C CA . ALA A 1 84 ? -5.282 -23.645 -14.725 1.00 74.00 84 ALA A CA 1
ATOM 647 C C . ALA A 1 84 ? -5.116 -22.868 -13.409 1.00 74.00 84 ALA A C 1
ATOM 649 O O . ALA A 1 84 ? -6.024 -22.870 -12.584 1.00 74.00 84 ALA A O 1
ATOM 650 N N . SER A 1 85 ? -3.997 -22.161 -13.237 1.00 67.12 85 SER A N 1
ATOM 651 C CA . SER A 1 85 ? -3.734 -21.258 -12.116 1.00 67.12 85 SER A CA 1
ATOM 652 C C . SER A 1 85 ? -4.165 -19.820 -12.394 1.00 67.12 85 SER A C 1
ATOM 654 O O . SER A 1 85 ? -3.707 -18.908 -11.704 1.00 67.12 85 SER A O 1
ATOM 656 N N . LYS A 1 86 ? -5.051 -19.602 -13.382 1.00 60.75 86 LYS A N 1
ATOM 657 C CA . LYS A 1 86 ? -5.594 -18.280 -13.700 1.00 60.75 86 LYS A CA 1
ATOM 658 C C . LYS A 1 86 ? -6.096 -17.661 -12.395 1.00 60.75 86 LYS A C 1
ATOM 660 O O . LYS A 1 86 ? -7.058 -18.194 -11.833 1.00 60.75 86 LYS A O 1
ATOM 665 N N . PRO A 1 87 ? -5.467 -16.577 -11.901 1.00 58.47 87 PRO A N 1
ATOM 666 C CA . PRO A 1 87 ? -5.904 -15.974 -10.661 1.00 58.47 87 PRO A CA 1
ATOM 667 C C . PRO A 1 87 ? -7.364 -15.589 -10.866 1.00 58.47 87 PRO A C 1
ATOM 669 O O . PRO A 1 87 ? -7.710 -14.949 -11.868 1.00 58.47 87 PRO A O 1
ATOM 672 N N . ALA A 1 88 ? -8.230 -16.057 -9.963 1.00 60.72 88 ALA A N 1
ATOM 673 C CA . ALA A 1 88 ? -9.603 -15.582 -9.911 1.00 60.72 88 ALA A CA 1
ATOM 674 C C . ALA A 1 88 ? -9.552 -14.054 -9.986 1.00 60.72 88 ALA A C 1
ATOM 676 O O . ALA A 1 88 ? -8.639 -13.459 -9.414 1.00 60.72 88 ALA A O 1
ATOM 677 N N . ALA A 1 89 ? -10.456 -13.429 -10.744 1.00 55.50 89 ALA A N 1
ATOM 678 C CA . ALA A 1 89 ? -10.508 -11.976 -10.820 1.00 55.50 89 ALA A CA 1
ATOM 679 C C . ALA A 1 89 ? -10.668 -11.447 -9.390 1.00 55.50 89 ALA A C 1
ATOM 681 O O . ALA A 1 89 ? -11.751 -11.525 -8.814 1.00 55.50 89 ALA A O 1
ATOM 682 N N . VAL A 1 90 ? -9.557 -11.012 -8.796 1.00 61.38 90 VAL A N 1
ATOM 683 C CA . VAL A 1 90 ? -9.536 -10.510 -7.433 1.00 61.38 90 VAL A CA 1
ATOM 684 C C . VAL A 1 90 ? -10.226 -9.167 -7.526 1.00 61.38 90 VAL A C 1
ATOM 686 O O . VAL A 1 90 ? -9.663 -8.205 -8.052 1.00 61.38 90 VAL A O 1
ATOM 689 N N . GLU A 1 91 ? -11.481 -9.109 -7.085 1.00 62.66 91 GLU A N 1
ATOM 690 C CA . GLU A 1 91 ? -12.100 -7.831 -6.778 1.00 62.66 91 GLU A CA 1
ATOM 691 C C . GLU A 1 91 ? -11.145 -7.125 -5.809 1.00 62.66 91 GLU A C 1
ATOM 693 O O . GLU A 1 91 ? -10.850 -7.639 -4.732 1.00 62.66 91 GLU A O 1
ATOM 698 N N . LEU A 1 92 ? -10.600 -5.983 -6.233 1.00 62.88 92 LEU A N 1
ATOM 699 C CA . LEU A 1 92 ? -9.722 -5.128 -5.438 1.00 62.88 92 LEU A CA 1
ATOM 700 C C . LEU A 1 92 ? -10.561 -3.960 -4.906 1.00 62.88 92 LEU A C 1
ATOM 702 O O . LEU A 1 92 ? -10.427 -2.838 -5.409 1.00 62.88 92 LEU A O 1
ATOM 706 N N . PRO A 1 93 ? -11.476 -4.186 -3.941 1.00 67.44 93 PRO A N 1
ATOM 707 C CA . PRO A 1 93 ? -12.226 -3.094 -3.353 1.00 67.44 93 PRO A CA 1
ATOM 708 C C . PRO A 1 93 ? -11.243 -2.093 -2.747 1.00 67.44 93 PRO A C 1
ATOM 710 O O . PRO A 1 93 ? -10.220 -2.450 -2.155 1.00 67.44 93 PRO A O 1
ATOM 713 N N . THR A 1 94 ? -11.559 -0.812 -2.903 1.00 69.50 94 THR A N 1
ATOM 714 C CA . THR A 1 94 ? -10.732 0.278 -2.385 1.00 69.50 94 THR A CA 1
ATOM 715 C C . THR A 1 94 ? -10.590 0.229 -0.870 1.00 69.50 94 THR A C 1
ATOM 717 O O . THR A 1 94 ? -9.596 0.736 -0.378 1.00 69.50 94 THR A O 1
ATOM 720 N N . GLN A 1 95 ? -11.525 -0.382 -0.139 1.00 77.56 95 GLN A N 1
ATOM 721 C CA . GLN A 1 95 ? -11.461 -0.639 1.300 1.00 77.56 95 GLN A CA 1
ATOM 722 C C . GLN A 1 95 ? -12.396 -1.806 1.639 1.00 77.56 95 GLN A C 1
ATOM 724 O O . GLN A 1 95 ? -13.501 -1.892 1.102 1.00 77.56 95 GLN A O 1
ATOM 729 N N . ILE A 1 96 ? -11.966 -2.707 2.521 1.00 81.69 96 ILE A N 1
ATOM 730 C CA . ILE A 1 96 ? -12.763 -3.865 2.940 1.00 81.69 96 ILE A CA 1
ATOM 731 C C . ILE A 1 96 ? -13.376 -3.543 4.299 1.00 81.69 96 ILE A C 1
ATOM 733 O O . ILE A 1 96 ? -12.700 -3.631 5.317 1.00 81.69 96 ILE A O 1
ATOM 737 N N . VAL A 1 97 ? -14.651 -3.169 4.333 1.00 83.19 97 VAL A N 1
ATOM 738 C CA . VAL A 1 97 ? -15.363 -2.922 5.597 1.00 83.19 97 VAL A CA 1
ATOM 739 C C . VAL A 1 97 ? -15.603 -4.262 6.311 1.00 83.19 97 VAL A C 1
ATOM 741 O O . VAL A 1 97 ? -16.242 -5.134 5.706 1.00 83.19 97 VAL A O 1
ATOM 744 N N . PRO A 1 98 ? -15.122 -4.465 7.553 1.00 83.69 98 PRO A N 1
ATOM 745 C CA . PRO A 1 98 ? -15.414 -5.663 8.336 1.00 83.69 98 PRO A CA 1
ATOM 746 C C . PRO A 1 98 ? -16.923 -5.921 8.440 1.00 83.69 98 PRO A C 1
ATOM 748 O O . PRO A 1 98 ? -17.711 -5.009 8.668 1.00 83.69 98 PRO A O 1
ATOM 751 N N . GLY A 1 99 ? -17.341 -7.166 8.206 1.00 81.44 99 GLY A N 1
ATOM 752 C CA . GLY A 1 99 ? -18.751 -7.574 8.239 1.00 81.44 99 GLY A CA 1
ATOM 753 C C . GLY A 1 99 ? -19.567 -7.271 6.971 1.00 81.44 99 GLY A C 1
ATOM 754 O O . GLY A 1 99 ? -20.682 -7.779 6.843 1.00 81.44 99 GLY A O 1
ATOM 755 N N . SER A 1 100 ? -19.029 -6.522 6.001 1.00 83.44 100 SER A N 1
ATOM 756 C CA . SER A 1 100 ? -19.681 -6.302 4.698 1.00 83.44 100 SER A CA 1
ATOM 757 C C . SER A 1 100 ? -19.786 -7.584 3.862 1.00 83.44 100 SER A C 1
ATOM 759 O O . SER A 1 100 ? -18.978 -8.504 4.013 1.00 83.44 100 SER A O 1
ATOM 761 N N . GLU A 1 101 ? -20.726 -7.631 2.914 1.00 82.38 101 GLU A N 1
ATOM 762 C CA . GLU A 1 101 ? -20.852 -8.750 1.965 1.00 82.38 101 GLU A CA 1
ATOM 763 C C . GLU A 1 101 ? -19.552 -9.002 1.189 1.00 82.38 101 GLU A C 1
ATOM 765 O O . GLU A 1 101 ? -19.165 -10.150 0.981 1.00 82.38 101 GLU A O 1
ATOM 770 N N . THR A 1 102 ? -18.823 -7.940 0.836 1.00 80.75 102 THR A N 1
ATOM 771 C CA . THR A 1 102 ? -17.501 -8.039 0.205 1.00 80.75 102 THR A CA 1
ATOM 772 C C . THR A 1 102 ? -16.484 -8.710 1.126 1.00 80.75 102 THR A C 1
ATOM 774 O O . THR A 1 102 ? -15.758 -9.594 0.679 1.00 80.75 102 THR A O 1
ATOM 777 N N . SER A 1 103 ? -16.453 -8.363 2.419 1.00 77.19 103 SER A N 1
ATOM 778 C CA . SER A 1 103 ? -15.546 -9.010 3.380 1.00 77.19 103 SER A CA 1
ATOM 779 C C . SER A 1 103 ? -15.855 -10.500 3.569 1.00 77.19 103 SER A C 1
ATOM 781 O O . SER A 1 103 ? -14.937 -11.314 3.608 1.00 77.19 103 SER A O 1
ATOM 783 N N . LYS A 1 104 ? -17.141 -10.878 3.591 1.00 80.50 104 LYS A N 1
ATOM 784 C CA . LYS A 1 104 ? -17.583 -12.279 3.687 1.00 80.50 104 LYS A CA 1
ATOM 785 C C . LYS A 1 104 ? -17.243 -13.076 2.426 1.00 80.50 104 LYS A C 1
ATOM 787 O O . LYS A 1 104 ? -16.809 -14.223 2.520 1.00 80.50 104 LYS A O 1
ATOM 792 N N . LYS A 1 105 ? -17.411 -12.476 1.241 1.00 78.50 105 LYS A N 1
ATOM 793 C CA . LYS A 1 105 ? -17.012 -13.091 -0.036 1.00 78.50 105 LYS A CA 1
ATOM 794 C C . LYS A 1 105 ? -15.500 -13.292 -0.121 1.00 78.50 105 LYS A C 1
ATOM 796 O O . LYS A 1 105 ? -15.064 -14.359 -0.532 1.00 78.50 105 LYS A O 1
ATOM 801 N N . LEU A 1 106 ? -14.703 -12.318 0.324 1.00 72.38 106 LEU A N 1
ATOM 802 C CA . LEU A 1 106 ? -13.245 -12.465 0.378 1.00 72.38 106 LEU A CA 1
ATOM 803 C C . LEU A 1 106 ? -12.808 -13.536 1.382 1.00 72.38 106 LEU A C 1
ATOM 805 O O . LEU A 1 106 ? -11.944 -14.337 1.058 1.00 72.38 106 LEU A O 1
ATOM 809 N N . ALA A 1 107 ? -13.432 -13.591 2.562 1.00 69.06 107 ALA A N 1
ATOM 810 C CA . ALA A 1 107 ? -13.133 -14.605 3.575 1.00 69.06 107 ALA A CA 1
ATOM 811 C C . ALA A 1 107 ? -13.533 -16.035 3.156 1.00 69.06 107 ALA A C 1
ATOM 813 O O . ALA A 1 107 ? -12.996 -17.000 3.690 1.00 69.06 107 ALA A O 1
ATOM 814 N N . SER A 1 108 ? -14.482 -16.178 2.222 1.00 66.69 108 SER A N 1
ATOM 815 C CA . SER A 1 108 ? -14.924 -17.474 1.680 1.00 66.69 108 SER A CA 1
ATOM 816 C C . SER A 1 108 ? -14.252 -17.854 0.358 1.00 66.69 108 SER A C 1
ATOM 818 O O . SER A 1 108 ? -14.313 -19.017 -0.043 1.00 66.69 108 SER A O 1
ATOM 820 N N . SER A 1 109 ? -13.587 -16.909 -0.313 1.00 60.31 109 SER A N 1
ATOM 821 C CA . SER A 1 109 ? -12.714 -17.202 -1.446 1.00 60.31 109 SER A CA 1
ATOM 822 C C . SER A 1 109 ? -11.466 -17.905 -0.922 1.00 60.31 109 SER A C 1
ATOM 824 O O . SER A 1 109 ? -10.813 -17.394 -0.016 1.00 60.31 109 SER A O 1
A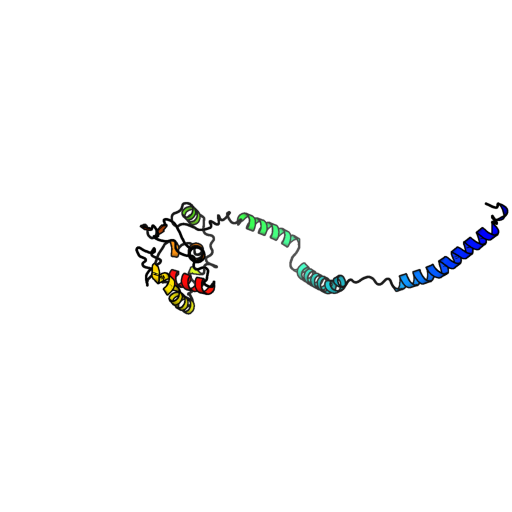TOM 826 N N . GLY A 1 110 ? -11.135 -19.074 -1.477 1.00 55.69 110 GLY A N 1
ATOM 827 C CA . GLY A 1 110 ? -9.958 -19.839 -1.063 1.00 55.69 110 GLY A CA 1
ATOM 828 C C 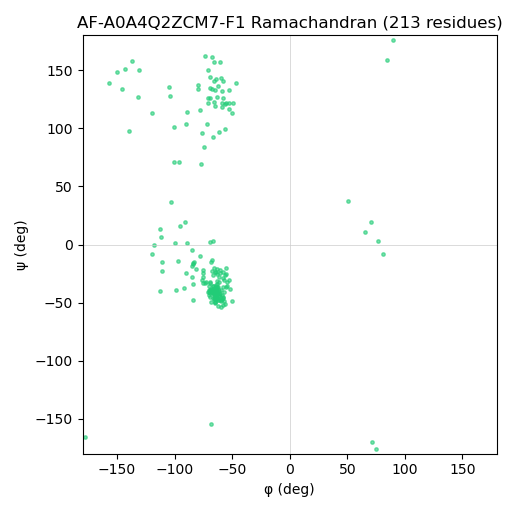. GLY A 1 110 ? -8.718 -18.947 -1.027 1.00 55.69 110 GLY A C 1
ATOM 829 O O . GLY A 1 110 ? -8.380 -18.317 -2.031 1.00 55.69 110 GLY A O 1
ATOM 830 N N . SER A 1 111 ? -8.079 -18.854 0.139 1.00 54.91 111 SER A N 1
ATOM 831 C CA . SER A 1 111 ? -6.826 -18.127 0.283 1.00 54.91 111 SER A CA 1
ATOM 832 C C . SER A 1 111 ? -5.775 -18.823 -0.571 1.00 54.91 111 SER A C 1
ATOM 834 O O . SER A 1 111 ? -5.566 -20.031 -0.441 1.00 54.91 111 SER A O 1
ATOM 836 N N . VAL A 1 112 ? -5.110 -18.068 -1.441 1.00 57.28 112 VAL A N 1
ATOM 837 C CA . VAL A 1 112 ? -3.834 -18.516 -2.000 1.00 57.28 112 VAL A CA 1
ATOM 838 C C . VAL A 1 112 ? -2.900 -18.736 -0.814 1.00 57.28 112 VAL A C 1
ATOM 840 O O . VAL A 1 112 ? -2.854 -17.894 0.082 1.00 57.28 112 VAL A O 1
ATOM 843 N N . ASP A 1 113 ? -2.211 -19.874 -0.778 1.00 54.22 113 ASP A N 1
ATOM 844 C CA . ASP A 1 113 ? -1.209 -20.151 0.246 1.00 54.22 113 ASP A CA 1
ATOM 845 C C . ASP A 1 113 ? -0.039 -19.180 0.060 1.00 54.22 113 ASP A C 1
ATOM 847 O O . ASP A 1 113 ? 0.854 -19.386 -0.759 1.00 54.22 113 ASP A O 1
ATOM 851 N N . THR A 1 114 ? -0.106 -18.053 0.762 1.00 57.34 114 THR A N 1
ATOM 852 C CA . THR A 1 114 ? 0.949 -17.044 0.796 1.00 57.34 114 THR A CA 1
ATOM 853 C C . THR A 1 114 ? 1.854 -17.240 2.001 1.00 57.34 114 THR A C 1
ATOM 855 O O . THR A 1 114 ? 2.576 -16.313 2.336 1.00 57.34 114 THR A O 1
ATOM 858 N N . SER A 1 115 ? 1.836 -18.398 2.669 1.00 56.41 115 SER A N 1
ATOM 859 C CA . SER A 1 115 ? 2.617 -18.630 3.893 1.00 56.41 115 SER A CA 1
ATOM 860 C C . SER A 1 115 ? 4.126 -18.390 3.722 1.00 56.41 115 SER A C 1
ATOM 862 O O . SER A 1 115 ? 4.782 -17.993 4.680 1.00 56.41 115 SER A O 1
ATOM 864 N N . GLU A 1 116 ? 4.672 -18.530 2.508 1.00 53.19 116 GLU A N 1
ATOM 865 C CA . GLU A 1 116 ? 6.074 -18.197 2.196 1.00 53.19 116 GLU A CA 1
ATOM 866 C C . GLU A 1 116 ? 6.359 -16.684 2.090 1.00 53.19 116 GLU A C 1
ATOM 868 O O . GLU A 1 116 ? 7.503 -16.256 2.234 1.00 53.19 116 GLU A O 1
ATOM 873 N N . ILE A 1 117 ? 5.333 -15.866 1.842 1.00 53.00 117 ILE A N 1
ATOM 874 C CA . ILE A 1 117 ? 5.415 -14.402 1.661 1.00 53.00 117 ILE A CA 1
ATOM 875 C C . ILE A 1 117 ? 4.766 -13.643 2.825 1.00 53.00 117 ILE A C 1
ATOM 877 O O . ILE A 1 117 ? 4.939 -12.431 2.962 1.00 53.00 117 ILE A O 1
ATOM 881 N N . ASP A 1 118 ? 3.979 -14.341 3.640 1.00 53.00 118 ASP A N 1
ATOM 882 C CA . ASP A 1 118 ? 3.240 -13.774 4.748 1.00 53.00 118 ASP A CA 1
ATOM 883 C C . ASP A 1 118 ? 4.198 -13.510 5.912 1.00 53.00 118 ASP A C 1
ATOM 885 O O . ASP A 1 118 ? 4.540 -14.378 6.716 1.00 53.00 118 ASP A O 1
ATOM 889 N N . ALA A 1 119 ? 4.658 -12.263 5.987 1.00 53.97 119 ALA A N 1
ATOM 890 C CA . ALA A 1 119 ? 5.493 -11.763 7.071 1.00 53.97 119 ALA A CA 1
ATOM 891 C C . ALA A 1 119 ? 4.762 -11.710 8.428 1.00 53.97 119 ALA A C 1
ATOM 893 O O . ALA A 1 119 ? 5.364 -11.280 9.409 1.00 53.97 119 ALA A O 1
ATOM 894 N N . SER A 1 120 ? 3.502 -12.158 8.517 1.00 56.81 120 SER A N 1
ATOM 895 C CA . SER A 1 120 ? 2.718 -12.206 9.757 1.00 56.81 120 SER A CA 1
ATOM 896 C C . SER A 1 120 ? 3.391 -12.984 10.899 1.00 56.81 120 SER A C 1
ATOM 898 O O . SER A 1 120 ? 3.077 -12.725 12.057 1.00 56.81 120 SER A O 1
ATOM 900 N N . ASN A 1 121 ? 4.353 -13.868 10.593 1.00 55.16 121 ASN A N 1
ATOM 901 C CA . ASN A 1 121 ? 5.130 -14.642 11.571 1.00 55.16 121 ASN A CA 1
ATOM 902 C C . ASN A 1 121 ? 6.624 -14.268 11.674 1.00 55.16 121 ASN A C 1
ATOM 904 O O . ASN A 1 121 ? 7.372 -14.957 12.373 1.00 55.16 121 ASN A O 1
ATOM 908 N N . HIS A 1 122 ? 7.095 -13.210 11.003 1.00 62.09 122 HIS A N 1
ATOM 909 C CA . HIS A 1 122 ? 8.473 -12.748 11.204 1.00 62.09 122 HIS A CA 1
ATOM 910 C C . HIS A 1 122 ? 8.585 -11.918 12.491 1.00 62.09 122 HIS A C 1
ATOM 912 O O . HIS A 1 122 ? 7.728 -11.067 12.737 1.00 62.09 122 HIS A O 1
ATOM 918 N N . PRO A 1 123 ? 9.642 -12.114 13.306 1.00 72.88 123 PRO A N 1
ATOM 919 C CA . PRO A 1 123 ? 9.898 -11.248 14.448 1.00 72.88 123 PRO A CA 1
ATOM 920 C C . PRO A 1 123 ? 10.002 -9.797 13.974 1.00 72.88 123 PRO A C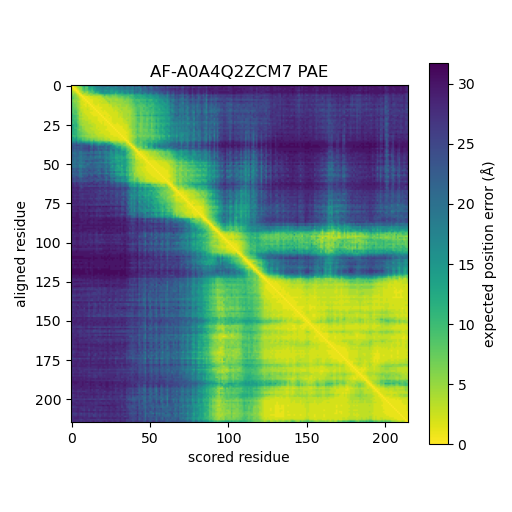 1
ATOM 922 O O . PRO A 1 123 ? 10.848 -9.471 13.140 1.00 72.88 123 PRO A O 1
ATOM 925 N N . VAL A 1 124 ? 9.136 -8.934 14.499 1.00 82.06 124 VAL A N 1
ATOM 926 C CA . VAL A 1 124 ? 9.203 -7.496 14.236 1.00 82.06 124 VAL A CA 1
ATOM 927 C C . VAL A 1 124 ? 10.469 -6.941 14.891 1.00 82.06 124 VAL A C 1
ATOM 929 O O . VAL A 1 124 ? 10.749 -7.252 16.050 1.00 82.06 124 VAL A O 1
ATOM 932 N N . ASP A 1 125 ? 11.236 -6.124 14.164 1.00 87.88 125 ASP A N 1
ATOM 933 C CA . ASP A 1 125 ? 12.417 -5.455 14.721 1.00 87.88 125 ASP A CA 1
ATOM 934 C C . ASP A 1 125 ? 11.994 -4.578 15.918 1.00 87.88 125 ASP A C 1
ATOM 936 O O . ASP A 1 125 ? 11.172 -3.669 15.745 1.00 87.88 125 ASP A O 1
ATOM 940 N N . PRO A 1 126 ? 12.552 -4.796 17.126 1.00 89.12 126 PRO A N 1
ATOM 941 C CA . PRO A 1 126 ? 12.248 -3.982 18.298 1.00 89.12 126 PRO A CA 1
ATOM 942 C C . PRO A 1 126 ? 12.414 -2.475 18.070 1.00 89.12 126 PRO A C 1
ATOM 944 O O . PRO A 1 126 ? 11.669 -1.692 18.651 1.00 89.12 126 PRO A O 1
ATOM 947 N N . LYS A 1 127 ? 13.340 -2.055 17.196 1.00 91.12 127 LYS A N 1
ATOM 948 C CA . LYS A 1 127 ? 13.536 -0.636 16.860 1.00 91.12 127 LYS A CA 1
ATOM 949 C C . LYS A 1 127 ? 12.341 -0.037 16.124 1.00 91.12 127 LYS A C 1
ATOM 951 O O . LYS A 1 127 ? 12.008 1.120 16.353 1.00 91.12 127 LYS A O 1
ATOM 956 N N . VAL A 1 128 ? 11.690 -0.821 15.265 1.00 90.62 128 VAL A N 1
ATOM 957 C CA . VAL A 1 128 ? 10.481 -0.400 14.539 1.00 90.62 128 VAL A CA 1
ATOM 958 C C . VAL A 1 128 ? 9.315 -0.253 15.513 1.00 90.62 128 VAL A C 1
ATOM 960 O O . VAL A 1 128 ? 8.546 0.697 15.410 1.00 90.62 128 VAL A O 1
ATOM 963 N N . VAL A 1 129 ? 9.208 -1.153 16.497 1.00 89.94 129 VAL A N 1
ATOM 964 C CA . VAL A 1 129 ? 8.189 -1.068 17.556 1.00 89.94 129 VAL A CA 1
ATOM 965 C C . VAL A 1 129 ? 8.422 0.157 18.445 1.00 89.94 129 VAL A C 1
ATOM 967 O O . VAL A 1 129 ? 7.471 0.874 18.742 1.00 89.94 129 VAL A O 1
ATOM 970 N N . GLU A 1 130 ? 9.669 0.441 18.830 1.00 93.06 130 GLU A N 1
ATOM 971 C CA . GLU A 1 130 ? 10.030 1.619 19.633 1.00 93.06 130 GLU A CA 1
ATOM 972 C C . GLU A 1 130 ? 9.749 2.936 18.887 1.00 93.06 130 GLU A C 1
ATOM 974 O O . GLU A 1 130 ? 9.113 3.842 19.432 1.00 93.06 130 GLU A O 1
ATOM 979 N N . ALA A 1 131 ? 10.157 3.033 17.618 1.00 93.56 131 ALA A N 1
ATOM 980 C CA . ALA A 1 131 ? 9.855 4.189 16.773 1.00 93.56 131 ALA A CA 1
ATOM 981 C C . ALA A 1 131 ? 8.339 4.349 16.553 1.00 93.56 131 ALA A C 1
ATOM 983 O O . ALA A 1 131 ? 7.789 5.447 16.686 1.00 93.56 131 ALA A O 1
ATOM 984 N N . GLY A 1 132 ? 7.641 3.235 16.323 1.00 94.31 132 GLY A N 1
ATOM 985 C CA . GLY A 1 132 ? 6.190 3.197 16.185 1.00 94.31 132 GLY A CA 1
ATOM 986 C C . GLY A 1 132 ? 5.454 3.631 17.452 1.00 94.31 132 GLY A C 1
ATOM 987 O O . GLY A 1 132 ? 4.465 4.356 17.354 1.00 94.31 132 GLY A O 1
ATOM 988 N N . GLN A 1 133 ? 5.965 3.288 18.638 1.00 94.12 133 GLN A N 1
ATOM 989 C CA . GLN A 1 133 ? 5.427 3.748 19.920 1.00 94.12 133 GLN A CA 1
ATOM 990 C C . GLN A 1 133 ? 5.532 5.272 20.066 1.00 94.12 133 GLN A C 1
ATOM 992 O O . GLN A 1 133 ? 4.593 5.917 20.537 1.00 94.12 133 GLN A O 1
ATOM 997 N N . ALA A 1 134 ? 6.646 5.873 19.638 1.00 93.31 134 ALA A N 1
ATOM 998 C CA . ALA A 1 134 ? 6.789 7.328 19.632 1.00 93.31 134 ALA A CA 1
ATOM 999 C C . ALA A 1 134 ? 5.799 7.987 18.652 1.00 93.31 134 ALA A C 1
ATOM 1001 O O . ALA A 1 134 ? 5.156 8.981 18.995 1.00 93.31 134 ALA A O 1
ATOM 1002 N N . GLY A 1 135 ? 5.622 7.404 17.461 1.00 92.56 135 GLY A N 1
ATOM 1003 C CA . GLY A 1 135 ? 4.623 7.848 16.483 1.00 92.56 135 GLY A CA 1
ATOM 1004 C C . GLY A 1 135 ? 3.180 7.709 16.982 1.00 92.56 135 GLY A C 1
ATOM 1005 O O . GLY A 1 135 ? 2.337 8.565 16.701 1.00 92.56 135 GLY A O 1
ATOM 1006 N N . TYR A 1 136 ? 2.904 6.680 17.789 1.00 95.12 136 TYR A N 1
ATOM 1007 C CA . TYR A 1 136 ? 1.582 6.401 18.346 1.00 95.12 136 TYR A CA 1
ATOM 1008 C C . TYR A 1 136 ? 1.067 7.507 19.273 1.00 95.12 136 TYR A C 1
ATOM 1010 O O . TYR A 1 136 ? -0.142 7.646 19.426 1.00 95.12 136 TYR A O 1
ATOM 1018 N N . LEU A 1 137 ? 1.933 8.356 19.838 1.00 93.12 137 LEU A N 1
ATOM 1019 C CA . LEU A 1 137 ? 1.508 9.480 20.684 1.00 93.12 137 LEU A CA 1
ATOM 1020 C C . LEU A 1 137 ? 0.484 10.396 19.989 1.00 93.12 137 LEU A C 1
ATOM 1022 O O . LEU A 1 137 ? -0.415 10.928 20.641 1.00 93.12 137 LEU A O 1
ATOM 1026 N N . ILE A 1 138 ? 0.578 10.538 18.663 1.00 92.44 138 ILE A N 1
ATOM 1027 C CA . ILE A 1 138 ? -0.382 11.299 17.851 1.00 92.44 138 ILE A CA 1
ATOM 1028 C C . ILE A 1 138 ? -1.739 10.580 17.807 1.00 92.44 138 ILE A C 1
ATOM 1030 O O . ILE A 1 138 ? -2.786 11.210 17.941 1.00 92.44 138 ILE A O 1
ATOM 1034 N N . CYS A 1 139 ? -1.727 9.256 17.654 1.00 92.94 139 CYS A N 1
ATOM 1035 C CA . CYS A 1 139 ? -2.921 8.414 17.599 1.00 92.94 139 CYS A CA 1
ATOM 1036 C C . CYS A 1 139 ? -3.609 8.327 18.969 1.00 92.94 139 CYS A C 1
ATOM 1038 O O . CYS A 1 139 ? -4.830 8.465 19.071 1.00 92.94 139 CYS A O 1
ATOM 1040 N N . GLY A 1 140 ? -2.822 8.152 20.033 1.00 93.06 140 GLY A N 1
ATOM 1041 C CA . GLY A 1 140 ? -3.297 8.003 21.405 1.00 93.06 140 GLY A CA 1
ATOM 1042 C C . GLY A 1 140 ? -3.983 9.250 21.961 1.00 93.06 140 GLY A C 1
ATOM 1043 O O . GLY A 1 140 ? -4.807 9.134 22.867 1.00 93.06 140 GLY A O 1
ATOM 1044 N N . ALA A 1 141 ? -3.742 10.426 21.371 1.00 91.62 141 ALA A N 1
ATOM 1045 C CA . ALA A 1 141 ? -4.476 11.650 21.694 1.00 91.62 141 ALA A CA 1
ATOM 1046 C C . ALA A 1 141 ? -5.996 11.511 21.480 1.00 91.62 141 ALA A C 1
ATOM 1048 O O . ALA A 1 141 ? -6.776 12.171 22.167 1.00 91.62 141 ALA A O 1
ATOM 1049 N N . CYS A 1 142 ? -6.421 10.647 20.552 1.00 92.50 142 CYS A N 1
ATOM 1050 C CA . CYS A 1 142 ? -7.833 10.353 20.306 1.00 92.50 142 CYS A CA 1
ATOM 1051 C C . CYS A 1 142 ? -8.208 8.915 20.686 1.00 92.50 142 CYS A C 1
ATOM 1053 O O . CYS A 1 142 ? -9.279 8.697 21.247 1.00 92.50 142 CYS A O 1
ATOM 1055 N N . HIS A 1 143 ? -7.335 7.946 20.403 1.00 93.56 143 HIS A N 1
ATOM 1056 C CA . HIS A 1 143 ? -7.599 6.517 20.593 1.00 93.56 143 HIS A CA 1
ATOM 1057 C C . HIS A 1 143 ? -7.228 5.982 21.986 1.00 93.56 143 HIS A C 1
ATOM 1059 O O . HIS A 1 143 ? -7.412 4.795 22.243 1.00 93.56 143 HIS A O 1
ATOM 1065 N N . GLY A 1 144 ? -6.742 6.834 22.891 1.00 92.94 144 GLY A N 1
ATOM 1066 C CA . GLY A 1 144 ? -6.290 6.427 24.222 1.00 92.94 144 GLY A CA 1
ATOM 1067 C C . GLY A 1 144 ? -4.845 5.926 24.225 1.00 92.94 144 GLY A C 1
ATOM 1068 O O . GLY A 1 144 ? -4.293 5.536 23.193 1.00 92.94 144 GLY A O 1
ATOM 1069 N N . GLN A 1 145 ? -4.202 5.953 25.394 1.00 91.62 145 GLN A N 1
ATOM 1070 C CA . GLN A 1 145 ? -2.775 5.617 25.513 1.00 91.62 145 GLN A CA 1
ATOM 1071 C C . GLN A 1 145 ? -2.482 4.147 25.203 1.00 91.62 145 GLN A C 1
ATOM 1073 O O . GLN A 1 145 ? -1.384 3.842 24.752 1.00 91.62 145 GLN A O 1
ATOM 1078 N N . ASN A 1 146 ? -3.463 3.266 25.398 1.00 90.06 146 ASN A N 1
ATOM 1079 C CA . ASN A 1 146 ? -3.362 1.835 25.126 1.00 90.06 146 ASN A CA 1
ATOM 1080 C C . ASN A 1 146 ? -4.266 1.408 23.956 1.00 90.06 146 ASN A C 1
ATOM 1082 O O . ASN A 1 146 ? -4.539 0.223 23.788 1.00 90.06 146 ASN A O 1
ATOM 1086 N N . GLY A 1 147 ? -4.791 2.357 23.173 1.00 92.50 147 GLY A N 1
ATOM 1087 C CA . GLY A 1 147 ? -5.690 2.055 22.057 1.00 92.50 147 GLY A CA 1
ATOM 1088 C C . GLY A 1 147 ? -7.070 1.567 22.493 1.00 92.50 147 GLY A C 1
ATOM 1089 O O . GLY A 1 147 ? -7.782 0.959 21.695 1.00 92.50 147 GLY A O 1
ATOM 1090 N N . GLU A 1 148 ? -7.458 1.823 23.742 1.00 91.94 148 GLU A N 1
ATOM 1091 C CA . GLU A 1 148 ? -8.740 1.433 24.331 1.00 91.94 148 GLU A CA 1
ATOM 1092 C C . GLU A 1 148 ? -9.946 2.177 23.729 1.00 91.94 148 GLU A C 1
ATOM 1094 O O . GLU A 1 148 ? -11.094 1.759 23.897 1.00 91.94 148 GLU A O 1
ATOM 1099 N N . GLY A 1 149 ? -9.691 3.266 23.002 1.00 91.50 149 GLY A N 1
ATOM 1100 C CA . GLY A 1 149 ? -10.707 4.118 22.404 1.00 91.50 149 GLY A CA 1
ATOM 1101 C C . GLY A 1 149 ? -11.483 4.946 23.428 1.00 91.50 149 GLY A C 1
ATOM 1102 O O . GLY A 1 149 ? -11.158 5.042 24.609 1.00 91.50 149 GLY A O 1
ATOM 1103 N N . GLY A 1 150 ? -12.551 5.580 22.959 1.00 87.62 150 GLY A N 1
ATOM 1104 C CA . GLY A 1 150 ? -13.421 6.408 23.779 1.00 87.62 150 GLY A CA 1
ATOM 1105 C C . GLY A 1 150 ? -14.602 6.964 22.985 1.00 87.62 150 GLY A C 1
ATOM 1106 O O . GLY A 1 150 ? -14.886 6.510 21.878 1.00 87.62 150 GLY A O 1
ATOM 1107 N N . PRO A 1 151 ? -15.317 7.962 23.526 1.00 82.56 151 PRO A N 1
ATOM 1108 C CA . PRO A 1 151 ? -16.395 8.635 22.800 1.00 82.56 151 PRO A CA 1
ATOM 1109 C C . PRO A 1 151 ? -15.912 9.381 21.548 1.00 82.56 151 PRO A C 1
ATOM 1111 O O . PRO A 1 151 ? -16.689 9.592 20.625 1.00 82.56 151 PRO A O 1
ATOM 1114 N N . MET A 1 152 ? -14.638 9.790 21.528 1.00 84.25 152 MET A N 1
ATOM 1115 C CA . MET A 1 152 ? -14.049 10.566 20.434 1.00 84.25 152 MET A CA 1
ATOM 1116 C C . MET A 1 152 ? -13.556 9.688 19.276 1.00 84.25 152 MET A C 1
ATOM 1118 O O . MET A 1 152 ? -13.627 10.107 18.124 1.00 84.25 152 MET A O 1
ATOM 1122 N N . ALA A 1 153 ? -13.051 8.486 19.570 1.00 91.12 153 ALA A N 1
ATOM 1123 C CA . ALA A 1 153 ? -12.473 7.589 18.576 1.00 91.12 153 ALA A CA 1
ATOM 1124 C C . ALA A 1 153 ? -12.656 6.112 18.974 1.00 91.12 153 ALA A C 1
ATOM 1126 O O . ALA A 1 153 ? -12.668 5.795 20.165 1.00 91.12 153 ALA A O 1
ATOM 1127 N N . PRO A 1 154 ? -12.790 5.191 18.008 1.00 93.31 154 PRO A N 1
ATOM 1128 C CA . PRO A 1 154 ? -12.968 3.767 18.283 1.00 93.31 154 PRO A CA 1
ATOM 1129 C C . PRO A 1 154 ? -11.710 3.131 18.901 1.00 93.31 154 PRO A C 1
ATOM 1131 O O . PRO A 1 154 ? -10.614 3.677 18.757 1.00 93.31 154 PRO A O 1
ATOM 1134 N N . PRO A 1 155 ? -11.831 1.962 19.552 1.00 93.62 155 PRO A N 1
ATOM 1135 C CA . PRO A 1 155 ? -10.669 1.202 19.997 1.00 93.62 155 PRO A CA 1
ATOM 1136 C C . PRO A 1 155 ? -9.833 0.728 18.802 1.00 93.62 155 PRO A C 1
ATOM 1138 O O . PRO A 1 155 ? -10.368 0.337 17.760 1.00 93.62 155 PRO A O 1
ATOM 1141 N N . LEU A 1 156 ? -8.514 0.746 18.978 1.00 93.94 156 LEU A N 1
ATOM 1142 C CA . LEU A 1 156 ? -7.544 0.142 18.063 1.00 93.94 156 LEU A CA 1
ATOM 1143 C C . LEU A 1 156 ? -7.097 -1.230 18.577 1.00 93.94 156 LEU A C 1
ATOM 1145 O O . LEU A 1 156 ? -6.983 -2.170 17.791 1.00 93.94 156 LEU A O 1
ATOM 1149 N N . ALA A 1 157 ? -6.916 -1.367 19.892 1.00 90.25 157 ALA A N 1
ATOM 1150 C CA . ALA A 1 157 ? -6.483 -2.612 20.514 1.00 90.25 157 ALA A CA 1
ATOM 1151 C C . ALA A 1 157 ? -7.466 -3.752 20.197 1.00 90.25 157 ALA A C 1
ATOM 1153 O O . ALA A 1 157 ? -8.652 -3.681 20.524 1.00 90.25 157 ALA A O 1
ATOM 1154 N N . GLY A 1 158 ? -6.978 -4.792 19.514 1.00 84.56 158 GLY A N 1
ATOM 1155 C CA . GLY A 1 158 ? -7.777 -5.963 19.131 1.00 84.56 158 GLY A CA 1
ATOM 1156 C C . GLY A 1 158 ? -8.917 -5.697 18.137 1.00 84.56 158 GLY A C 1
ATOM 1157 O O . GLY A 1 158 ? -9.746 -6.579 17.921 1.00 84.56 158 GLY A O 1
ATOM 1158 N N . SER A 1 159 ? -8.979 -4.511 17.524 1.00 90.94 159 SER A N 1
ATOM 1159 C CA . SER A 1 159 ? -10.034 -4.145 16.574 1.00 90.94 159 SER A CA 1
ATOM 1160 C C . SER A 1 159 ? -9.971 -4.990 15.300 1.00 90.94 159 SER A C 1
ATOM 1162 O O . SER A 1 159 ? -8.897 -5.244 14.747 1.00 90.94 159 SER A O 1
ATOM 1164 N N . GLU A 1 160 ? -11.129 -5.377 14.767 1.00 90.69 160 GLU A N 1
ATOM 1165 C CA . GLU A 1 160 ? -11.245 -6.077 13.485 1.00 90.69 160 GLU A CA 1
ATOM 1166 C C . GLU A 1 160 ? -10.766 -5.218 12.302 1.00 90.69 160 GLU A C 1
ATOM 1168 O O . GLU A 1 160 ? -10.329 -5.739 11.274 1.00 90.69 160 GLU A O 1
ATOM 1173 N N . TRP A 1 161 ? -10.783 -3.891 12.459 1.00 91.06 161 TRP A N 1
ATOM 1174 C CA . TRP A 1 161 ? -10.231 -2.951 11.482 1.00 91.06 161 TRP A CA 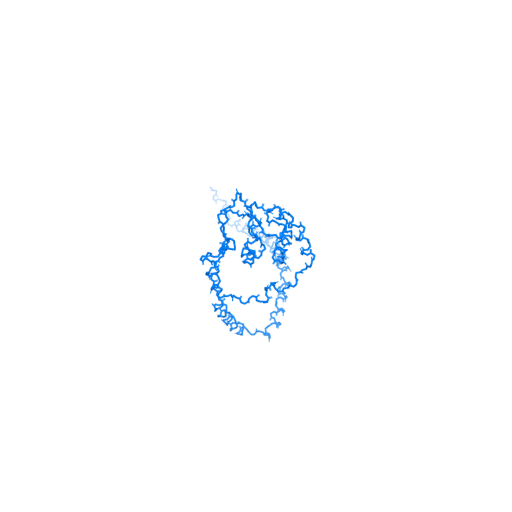1
ATOM 1175 C C . TRP A 1 161 ? -8.705 -2.913 11.508 1.00 91.06 161 TRP A C 1
ATOM 1177 O O . TRP A 1 161 ? -8.088 -2.642 10.477 1.00 91.06 161 TRP A O 1
ATOM 1187 N N . VAL A 1 162 ? -8.109 -3.204 12.669 1.00 92.12 162 VAL A N 1
ATOM 1188 C CA . VAL A 1 162 ? -6.658 -3.267 12.857 1.00 92.12 162 VAL A CA 1
ATOM 1189 C C . VAL A 1 162 ? -6.120 -4.626 12.446 1.00 92.12 162 VAL A C 1
ATOM 1191 O O . VAL A 1 162 ? -5.146 -4.685 11.708 1.00 92.12 162 VAL A O 1
ATOM 1194 N N . THR A 1 163 ? -6.750 -5.711 12.890 1.00 88.50 163 THR A N 1
ATOM 1195 C CA . THR A 1 163 ? -6.281 -7.092 12.676 1.00 88.50 163 THR A CA 1
ATOM 1196 C C . THR A 1 163 ? -6.641 -7.654 11.301 1.00 88.50 163 THR A C 1
ATOM 1198 O O . THR A 1 163 ? -5.962 -8.561 10.821 1.00 88.50 163 THR A O 1
ATOM 1201 N N . GLY A 1 164 ? -7.647 -7.080 10.633 1.00 86.06 164 GLY A N 1
ATOM 1202 C CA . GLY A 1 164 ? -8.061 -7.439 9.280 1.00 86.06 164 GLY A CA 1
ATOM 1203 C C . GLY A 1 164 ? -7.049 -7.066 8.179 1.00 86.06 164 GLY A C 1
ATOM 1204 O O . GLY A 1 164 ? -5.841 -6.953 8.428 1.00 86.06 164 GLY A O 1
ATOM 1205 N N . PRO A 1 165 ? -7.520 -6.869 6.929 1.00 85.62 165 PRO A N 1
ATOM 1206 C CA . PRO A 1 165 ? -6.655 -6.603 5.781 1.00 85.62 165 PRO A CA 1
ATOM 1207 C C . PRO A 1 165 ? -5.734 -5.399 6.011 1.00 85.62 165 PRO A C 1
ATOM 1209 O O . PRO A 1 165 ? -6.214 -4.282 6.192 1.00 85.62 165 PRO A O 1
ATOM 1212 N N . ILE A 1 166 ? -4.414 -5.604 5.918 1.00 85.62 166 ILE A N 1
ATOM 1213 C CA . ILE A 1 166 ? -3.381 -4.575 6.178 1.00 85.62 166 ILE A CA 1
ATOM 1214 C C . ILE A 1 166 ? -3.649 -3.291 5.378 1.00 85.62 166 ILE A C 1
ATOM 1216 O O . ILE A 1 166 ? -3.507 -2.175 5.876 1.00 85.62 166 ILE A O 1
ATOM 1220 N N . SER A 1 167 ? -4.120 -3.448 4.140 1.00 86.31 167 SER A N 1
ATOM 1221 C CA . SER A 1 167 ? -4.426 -2.324 3.256 1.00 86.31 167 SER A CA 1
ATOM 1222 C C . SER A 1 167 ? -5.508 -1.373 3.786 1.00 86.31 167 SER A C 1
ATOM 1224 O O . SER A 1 167 ? -5.558 -0.228 3.344 1.00 86.31 167 SER A O 1
ATOM 1226 N N . ASN A 1 168 ? -6.373 -1.807 4.708 1.00 89.25 168 ASN A N 1
ATOM 1227 C CA . ASN A 1 168 ? -7.370 -0.931 5.321 1.00 89.25 168 ASN A CA 1
ATOM 1228 C C . ASN A 1 168 ? -6.706 0.103 6.225 1.00 89.25 168 ASN A C 1
ATOM 1230 O O . ASN A 1 168 ? -6.974 1.288 6.064 1.00 89.25 168 ASN A O 1
ATOM 1234 N N . LEU A 1 169 ? -5.813 -0.329 7.121 1.00 90.50 169 LEU A N 1
ATOM 1235 C CA . LEU A 1 169 ? -5.109 0.569 8.039 1.00 90.50 169 LEU A CA 1
ATOM 1236 C C . LEU A 1 169 ? -4.301 1.624 7.292 1.00 90.50 169 LEU A C 1
ATOM 1238 O O . LEU A 1 169 ? -4.418 2.810 7.582 1.00 90.50 169 LEU A O 1
ATOM 1242 N N . ILE A 1 170 ? -3.549 1.195 6.276 1.00 92.00 170 ILE A N 1
ATOM 1243 C CA . ILE A 1 170 ? -2.747 2.098 5.443 1.00 92.00 170 ILE A CA 1
ATOM 1244 C C . ILE A 1 170 ? -3.646 3.153 4.786 1.00 92.00 170 ILE A C 1
ATOM 1246 O O . ILE A 1 170 ? -3.340 4.343 4.793 1.00 92.00 170 ILE A O 1
ATOM 1250 N N . ARG A 1 171 ? -4.794 2.742 4.239 1.00 91.75 171 ARG A N 1
ATOM 1251 C CA . ARG A 1 171 ? -5.724 3.671 3.587 1.00 91.75 171 ARG A CA 1
ATOM 1252 C C . ARG A 1 171 ? -6.411 4.606 4.566 1.00 91.75 171 ARG A C 1
ATOM 1254 O O . ARG A 1 171 ? -6.555 5.775 4.232 1.00 91.75 171 ARG A O 1
ATOM 1261 N N . ILE A 1 172 ? -6.800 4.116 5.739 1.00 93.19 172 ILE A N 1
ATOM 1262 C CA . ILE A 1 172 ? -7.389 4.932 6.803 1.00 93.19 172 ILE A CA 1
ATOM 1263 C C . ILE A 1 172 ? -6.383 5.997 7.253 1.00 93.19 172 ILE A C 1
ATOM 1265 O O . ILE A 1 172 ? -6.738 7.168 7.327 1.00 93.19 172 ILE A O 1
ATOM 1269 N N . GLN A 1 173 ? -5.112 5.635 7.445 1.00 92.88 173 GLN A N 1
ATOM 1270 C CA . GLN A 1 173 ? -4.064 6.593 7.801 1.00 92.88 173 GLN A CA 1
ATOM 1271 C C . GLN A 1 173 ? -3.863 7.657 6.712 1.00 92.88 173 GLN A C 1
ATOM 1273 O O . GLN A 1 173 ? -3.801 8.851 6.998 1.00 92.88 173 GLN A O 1
ATOM 1278 N N . LEU A 1 174 ? -3.798 7.237 5.446 1.00 93.00 174 LEU A N 1
ATOM 1279 C CA . LEU A 1 174 ? -3.517 8.133 4.322 1.00 93.00 174 LEU A CA 1
ATOM 1280 C C . LEU A 1 174 ? -4.708 9.003 3.907 1.00 93.00 174 LEU A C 1
ATOM 1282 O O . LEU A 1 174 ? -4.511 10.088 3.368 1.00 93.00 174 LEU A O 1
ATOM 1286 N N . ARG A 1 175 ? -5.941 8.520 4.081 1.00 92.81 175 ARG A N 1
ATOM 1287 C CA . ARG A 1 175 ? -7.152 9.147 3.518 1.00 92.81 175 ARG A CA 1
ATOM 1288 C C . ARG A 1 175 ? -8.160 9.585 4.570 1.00 92.81 175 ARG A C 1
ATOM 1290 O O . ARG A 1 175 ? -9.119 10.271 4.225 1.00 92.81 175 ARG A O 1
ATOM 1297 N N . GLY A 1 176 ? -7.936 9.225 5.827 1.00 91.81 176 GLY A N 1
ATOM 1298 C CA . GLY A 1 176 ? -8.913 9.405 6.882 1.00 91.81 176 GLY A CA 1
ATOM 1299 C C . GLY A 1 176 ? -10.055 8.393 6.800 1.00 91.81 176 GLY A C 1
ATOM 1300 O O . GLY A 1 176 ? -10.075 7.488 5.960 1.00 91.81 176 GLY A O 1
ATOM 1301 N N . LEU A 1 177 ? -11.027 8.563 7.691 1.00 91.94 177 LEU A N 1
ATOM 1302 C CA . LEU A 1 177 ? -12.218 7.722 7.779 1.00 91.94 177 LEU A CA 1
ATOM 1303 C C . LEU A 1 177 ? -13.418 8.562 8.213 1.00 91.94 177 LEU A C 1
ATOM 1305 O O . LEU A 1 177 ? -13.323 9.363 9.145 1.00 91.94 177 LEU A O 1
ATOM 1309 N N . THR A 1 178 ? -14.544 8.384 7.527 1.00 89.56 178 THR A N 1
ATOM 1310 C CA . THR A 1 178 ? -15.781 9.133 7.769 1.00 89.56 178 THR A CA 1
ATOM 1311 C C . THR A 1 178 ? -16.992 8.204 7.741 1.00 89.56 178 THR A C 1
ATOM 1313 O O . THR A 1 178 ? -16.948 7.130 7.140 1.00 89.56 178 THR A O 1
ATOM 1316 N N . GLY A 1 179 ? -18.084 8.643 8.371 1.00 87.00 179 GLY A N 1
ATOM 1317 C CA . GLY A 1 179 ? -19.342 7.899 8.428 1.00 87.00 179 GLY A CA 1
ATOM 1318 C C . GLY A 1 179 ? -19.446 6.939 9.619 1.00 87.00 179 GLY A C 1
ATOM 1319 O O . GLY A 1 179 ? -18.506 6.826 10.409 1.00 87.00 179 GLY A O 1
ATOM 1320 N N . PRO A 1 180 ? -20.610 6.283 9.775 1.00 87.19 180 PRO A N 1
ATOM 1321 C CA . PRO A 1 180 ? -20.834 5.315 10.838 1.00 87.19 180 PRO A CA 1
ATOM 1322 C C . PRO A 1 180 ? -19.989 4.064 10.596 1.00 87.19 180 PRO A C 1
ATOM 1324 O O . PRO A 1 180 ? -19.934 3.536 9.482 1.00 87.19 180 PRO A O 1
ATOM 1327 N N . ILE A 1 181 ? -19.335 3.583 11.649 1.00 91.12 181 ILE A N 1
ATOM 1328 C CA . ILE A 1 181 ? -18.548 2.349 11.616 1.00 91.12 181 ILE A CA 1
ATOM 1329 C C . ILE A 1 181 ? -18.915 1.463 12.796 1.00 91.12 181 ILE A C 1
ATOM 1331 O O . ILE A 1 181 ? -19.258 1.945 13.872 1.00 91.12 181 ILE A O 1
ATOM 1335 N N . THR A 1 182 ? -18.805 0.153 12.617 1.00 90.69 182 THR A N 1
ATOM 1336 C CA . THR A 1 182 ? -18.943 -0.808 13.712 1.00 90.69 182 THR A CA 1
ATOM 1337 C C . THR A 1 182 ? -17.564 -1.311 14.097 1.00 90.69 182 THR A C 1
ATOM 1339 O O . THR A 1 182 ? -16.820 -1.745 13.222 1.00 90.69 182 THR A O 1
ATOM 1342 N N . VAL A 1 183 ? -17.222 -1.236 15.381 1.00 91.50 183 VAL A N 1
ATOM 1343 C CA . VAL A 1 183 ? -15.966 -1.761 15.932 1.00 91.50 183 VAL A CA 1
ATOM 1344 C C . VAL A 1 183 ? -16.293 -2.589 17.165 1.00 91.50 183 VAL A C 1
ATOM 1346 O O . VAL A 1 183 ? -17.003 -2.109 18.052 1.00 91.50 183 VAL A O 1
ATOM 1349 N N . ALA A 1 184 ? -15.824 -3.836 17.215 1.00 86.44 184 ALA A N 1
ATOM 1350 C CA . ALA A 1 184 ? -16.122 -4.785 18.289 1.00 86.44 184 ALA A CA 1
ATOM 1351 C C . ALA A 1 184 ? -17.635 -4.916 18.591 1.00 86.44 184 ALA A C 1
ATOM 1353 O O . ALA A 1 184 ? -18.058 -5.023 19.743 1.00 86.44 184 ALA A O 1
ATOM 1354 N N . GLY A 1 185 ? -18.472 -4.870 17.547 1.00 85.06 185 GLY A N 1
ATOM 1355 C CA . GLY A 1 185 ? -19.933 -4.986 17.655 1.00 85.06 185 GLY A CA 1
ATOM 1356 C C . GLY A 1 185 ? -20.661 -3.735 18.165 1.00 85.06 185 GLY A C 1
ATOM 1357 O O . GLY A 1 185 ? -21.883 -3.764 18.303 1.00 85.06 185 GLY A O 1
ATOM 1358 N N . LYS A 1 186 ? -19.948 -2.632 18.418 1.00 87.12 186 LYS A N 1
ATOM 1359 C CA . LYS A 1 186 ? -20.532 -1.341 18.790 1.00 87.12 186 LYS A CA 1
ATOM 1360 C C . LYS A 1 186 ? -20.488 -0.379 17.609 1.00 87.12 186 LYS A C 1
ATOM 1362 O O . LYS A 1 186 ? -19.465 -0.263 16.939 1.00 87.12 186 LYS A O 1
ATOM 1367 N N . GLU A 1 187 ? -21.589 0.321 17.369 1.00 88.69 187 GLU A N 1
ATOM 1368 C CA . GLU A 1 187 ? -21.656 1.380 16.365 1.00 88.69 187 GLU A CA 1
ATOM 1369 C C . GLU A 1 187 ? -21.045 2.679 16.906 1.00 88.69 187 GLU A C 1
ATOM 1371 O O . GLU A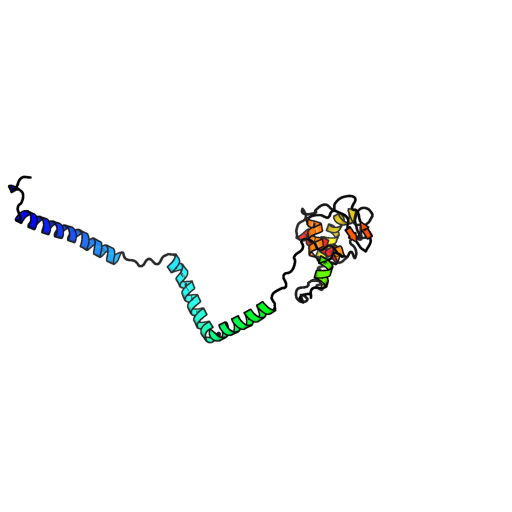 1 187 ? -21.300 3.089 18.043 1.00 88.69 187 GLU A O 1
ATOM 1376 N N . TYR A 1 188 ? -20.205 3.300 16.087 1.00 87.25 188 TYR A N 1
ATOM 1377 C CA . TYR A 1 188 ? -19.535 4.562 16.344 1.00 87.25 188 TYR A CA 1
ATOM 1378 C C . TYR A 1 188 ? -19.962 5.564 15.279 1.00 87.25 188 TYR A C 1
ATOM 1380 O O . TYR A 1 188 ? -19.606 5.440 14.105 1.00 87.25 188 TYR A O 1
ATOM 1388 N N . GLU A 1 189 ? -20.683 6.590 15.717 1.00 85.31 189 GLU A N 1
ATOM 1389 C CA . GLU A 1 189 ? -20.857 7.822 14.959 1.00 85.31 189 GLU A CA 1
ATOM 1390 C C . GLU A 1 189 ? -19.732 8.774 15.355 1.00 85.31 189 GLU A C 1
ATOM 1392 O O . GLU A 1 189 ? -19.714 9.331 16.454 1.00 85.31 189 GLU A O 1
ATOM 1397 N N . LEU A 1 190 ? -18.741 8.901 14.475 1.00 81.75 190 LEU A N 1
ATOM 1398 C CA . LEU A 1 190 ? -17.575 9.733 14.734 1.00 81.75 190 LEU A CA 1
ATOM 1399 C C . LEU A 1 190 ? -18.010 11.211 14.806 1.00 81.75 190 LEU A C 1
ATOM 1401 O O . LEU A 1 190 ? -18.557 11.721 13.825 1.00 81.75 190 LEU A O 1
ATOM 1405 N N . PRO A 1 191 ? -17.750 11.928 15.918 1.00 80.19 191 PRO A N 1
ATOM 1406 C CA . PRO A 1 191 ? -18.150 13.333 16.063 1.00 80.19 191 PRO A CA 1
ATOM 1407 C C . PRO A 1 191 ? -17.433 14.252 15.063 1.00 80.19 191 PRO A C 1
ATOM 1409 O O . PRO A 1 191 ? -17.919 15.332 14.734 1.00 80.19 191 PRO A O 1
ATOM 1412 N N . ALA A 1 192 ? -16.274 13.814 14.576 1.00 82.06 192 ALA A N 1
ATOM 1413 C CA . ALA A 1 192 ? -15.518 14.428 13.503 1.00 82.06 192 ALA A CA 1
ATOM 1414 C C . ALA A 1 192 ? -14.879 13.323 12.647 1.00 82.06 192 ALA A C 1
ATOM 1416 O O . ALA A 1 192 ? -14.574 12.250 13.173 1.00 82.06 192 ALA A O 1
ATOM 1417 N N . PRO A 1 193 ? -14.654 13.559 11.344 1.00 86.81 193 PRO A N 1
ATOM 1418 C CA . PRO A 1 193 ? -13.923 12.613 10.513 1.00 86.81 193 PRO A CA 1
ATOM 1419 C C . PRO A 1 193 ? -12.503 12.402 11.057 1.00 86.81 193 PRO A C 1
ATOM 1421 O O . PRO A 1 193 ? -11.861 13.355 11.505 1.00 86.81 193 PRO A O 1
ATOM 1424 N N . MET A 1 194 ? -11.985 11.175 10.970 1.00 91.69 194 MET A N 1
ATOM 1425 C CA . MET A 1 194 ? -10.557 10.944 11.182 1.00 91.69 194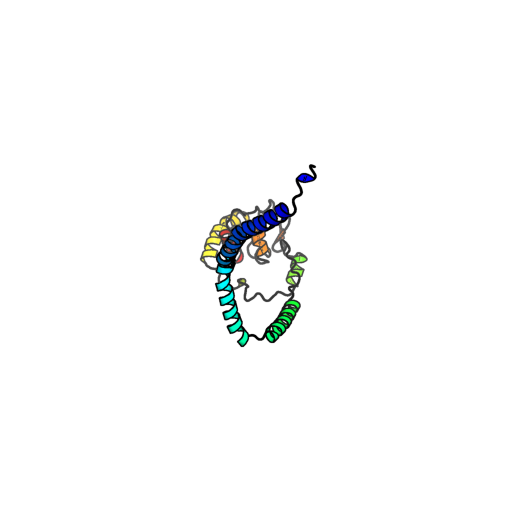 MET A CA 1
ATOM 1426 C C . MET A 1 194 ? -9.802 11.654 10.058 1.00 91.69 194 MET A C 1
ATOM 1428 O O . MET A 1 194 ? -10.023 11.358 8.883 1.00 91.69 194 MET A O 1
ATOM 1432 N N . ALA A 1 195 ? -8.942 12.606 10.412 1.00 91.00 195 ALA A N 1
ATOM 1433 C CA . ALA A 1 195 ? -8.163 13.356 9.438 1.00 91.00 195 ALA A CA 1
ATOM 1434 C C . ALA A 1 195 ? -7.101 12.460 8.772 1.00 91.00 195 ALA A C 1
ATOM 1436 O O . ALA A 1 195 ? -6.515 11.612 9.448 1.00 91.00 195 ALA A O 1
ATOM 1437 N N . PRO A 1 196 ? -6.815 12.654 7.473 1.00 92.62 196 PRO A N 1
ATOM 1438 C CA . PRO A 1 196 ? -5.685 12.000 6.831 1.00 92.62 196 PRO A CA 1
ATOM 1439 C C . PRO A 1 196 ? -4.371 12.502 7.436 1.00 92.62 196 PRO A C 1
ATOM 1441 O O . PRO A 1 196 ? -4.140 13.706 7.550 1.00 92.62 196 PRO A O 1
ATOM 1444 N N . LEU A 1 197 ? -3.482 11.573 7.765 1.00 91.75 197 LEU A N 1
ATOM 1445 C CA . LEU A 1 197 ? -2.133 11.839 8.264 1.00 91.75 197 LEU A CA 1
ATOM 1446 C C . LEU A 1 197 ? -1.093 11.619 7.150 1.00 91.75 197 LEU A C 1
ATOM 1448 O O . LEU A 1 197 ? 0.020 11.161 7.386 1.00 91.75 197 LEU A O 1
ATOM 1452 N N . SER A 1 198 ? -1.446 11.984 5.912 1.00 88.56 198 SER A N 1
ATOM 1453 C CA . SER A 1 198 ? -0.628 11.782 4.704 1.00 88.56 198 SER A CA 1
ATOM 1454 C C . SER A 1 198 ? 0.641 12.643 4.630 1.00 88.56 198 SER A C 1
ATOM 1456 O O . SER A 1 198 ? 1.323 12.631 3.612 1.00 88.56 198 SER A O 1
ATOM 1458 N N . PHE A 1 199 ? 0.921 13.452 5.653 1.00 89.88 199 PHE A N 1
ATOM 1459 C CA . PHE A 1 199 ? 2.157 14.229 5.759 1.00 89.88 199 PHE A CA 1
ATOM 1460 C C . PHE A 1 199 ? 3.317 13.415 6.350 1.00 89.88 199 PHE A C 1
ATOM 1462 O O . PHE A 1 199 ? 4.460 13.860 6.276 1.00 89.88 199 PHE A O 1
ATOM 1469 N N . GLN A 1 200 ? 3.026 12.270 6.977 1.00 92.38 200 GLN A N 1
ATOM 1470 C CA . GLN A 1 200 ? 4.040 11.350 7.486 1.00 92.38 200 GLN A CA 1
ATOM 1471 C C . GLN A 1 200 ? 4.745 10.641 6.325 1.00 92.38 200 GLN A C 1
ATOM 1473 O O . GLN A 1 200 ? 4.142 10.427 5.273 1.00 92.38 200 GLN A O 1
ATOM 1478 N N . THR A 1 201 ? 6.014 10.278 6.511 1.00 95.19 201 THR A N 1
ATOM 1479 C CA . THR A 1 201 ? 6.739 9.472 5.517 1.00 95.19 201 THR A CA 1
ATOM 1480 C C . THR A 1 201 ? 6.258 8.022 5.535 1.00 95.19 201 THR A C 1
ATOM 1482 O O . THR A 1 201 ? 5.658 7.569 6.514 1.00 95.19 201 THR A O 1
ATOM 1485 N N . ASP A 1 202 ? 6.543 7.276 4.467 1.00 93.94 202 ASP A N 1
ATOM 1486 C CA . ASP A 1 202 ? 6.173 5.861 4.369 1.00 93.94 202 ASP A CA 1
ATOM 1487 C C . ASP A 1 202 ? 6.770 5.040 5.525 1.00 93.94 202 ASP A C 1
ATOM 1489 O O . ASP A 1 202 ? 6.098 4.166 6.071 1.00 93.94 202 ASP A O 1
ATOM 1493 N N . GLU A 1 203 ? 7.991 5.368 5.961 1.00 93.62 203 GLU A N 1
ATOM 1494 C CA . GLU A 1 203 ? 8.654 4.733 7.104 1.00 93.62 203 GLU A CA 1
ATOM 1495 C C . GLU A 1 203 ? 7.905 5.009 8.411 1.00 93.62 203 GLU A C 1
ATOM 1497 O O . GLU A 1 203 ? 7.598 4.078 9.149 1.00 93.62 203 GLU A O 1
ATOM 1502 N N . GLN A 1 204 ? 7.528 6.266 8.666 1.00 94.31 204 GLN A N 1
ATOM 1503 C CA . GLN A 1 204 ? 6.781 6.645 9.871 1.00 94.31 204 GLN A CA 1
ATOM 1504 C C . GLN A 1 204 ? 5.407 5.969 9.928 1.00 94.31 204 GLN A C 1
ATOM 1506 O O . GLN A 1 204 ? 4.949 5.553 10.995 1.00 94.31 204 GLN A O 1
ATOM 1511 N N . ILE A 1 205 ? 4.742 5.853 8.775 1.00 94.50 205 ILE A N 1
ATOM 1512 C CA . ILE A 1 205 ? 3.464 5.150 8.652 1.00 94.50 205 ILE A CA 1
ATOM 1513 C C . ILE A 1 205 ? 3.667 3.655 8.915 1.00 94.50 205 ILE A C 1
ATOM 1515 O O . ILE A 1 205 ? 2.902 3.056 9.672 1.00 94.50 205 ILE A O 1
ATOM 1519 N N . ALA A 1 206 ? 4.697 3.043 8.330 1.00 93.06 206 ALA A N 1
ATOM 1520 C CA . ALA A 1 206 ? 5.001 1.635 8.549 1.00 93.06 206 ALA A CA 1
ATOM 1521 C C . ALA A 1 206 ? 5.311 1.341 10.025 1.00 93.06 206 ALA A C 1
ATOM 1523 O O . ALA A 1 206 ? 4.770 0.382 10.574 1.00 93.06 206 ALA A O 1
ATOM 1524 N N . GLU A 1 207 ? 6.110 2.178 10.687 1.00 94.81 207 GLU A N 1
ATOM 1525 C CA . GLU A 1 207 ? 6.465 2.056 12.105 1.00 94.81 207 GLU A CA 1
ATOM 1526 C C . GLU A 1 207 ? 5.227 2.109 13.010 1.00 94.81 207 GLU A C 1
ATOM 1528 O O . GLU A 1 207 ? 4.988 1.181 13.788 1.00 94.81 207 GLU A O 1
ATOM 1533 N N . VAL A 1 208 ? 4.388 3.146 12.884 1.00 94.94 208 VAL A N 1
ATOM 1534 C CA . VAL A 1 208 ? 3.215 3.304 13.761 1.00 94.94 208 VAL A CA 1
ATOM 1535 C C . VAL A 1 208 ? 2.167 2.218 13.525 1.00 94.94 208 VAL A C 1
ATOM 1537 O O . VAL A 1 208 ? 1.615 1.679 14.482 1.00 94.94 208 VAL A O 1
ATOM 1540 N N . LEU A 1 209 ? 1.911 1.835 12.269 1.00 93.50 209 LEU A N 1
ATOM 1541 C CA . LEU A 1 209 ? 0.950 0.772 11.963 1.00 93.50 209 LEU A CA 1
ATOM 1542 C C . LEU A 1 209 ? 1.464 -0.600 12.405 1.00 93.50 209 LEU A C 1
ATOM 1544 O O . LEU A 1 209 ? 0.669 -1.448 12.813 1.00 93.50 209 LEU A O 1
ATOM 1548 N N . THR A 1 210 ? 2.781 -0.810 12.364 1.00 92.62 210 THR A N 1
ATOM 1549 C CA . THR A 1 210 ? 3.408 -2.012 12.918 1.00 92.62 210 THR A CA 1
ATOM 1550 C C . THR A 1 210 ? 3.229 -2.058 14.430 1.00 92.62 210 THR A C 1
ATOM 1552 O O . THR A 1 210 ? 2.803 -3.090 14.944 1.00 92.62 210 THR A O 1
ATOM 1555 N N . TYR A 1 211 ? 3.475 -0.953 15.138 1.00 93.06 211 TYR A N 1
ATOM 1556 C CA . TYR A 1 211 ? 3.237 -0.868 16.580 1.00 93.06 211 TYR A CA 1
ATOM 1557 C C . TYR A 1 211 ? 1.773 -1.171 16.931 1.00 93.06 211 TYR A C 1
ATOM 1559 O O . TYR A 1 211 ? 1.519 -2.099 17.689 1.00 93.06 211 TYR A O 1
ATOM 1567 N N . VAL A 1 212 ? 0.813 -0.496 16.285 1.00 93.00 212 VAL A N 1
ATOM 1568 C CA . VAL A 1 212 ? -0.636 -0.667 16.532 1.00 93.00 212 VAL A CA 1
ATOM 1569 C C . VAL A 1 212 ? -1.117 -2.110 16.332 1.00 93.00 212 VAL A C 1
ATOM 1571 O O . VAL A 1 212 ? -2.069 -2.538 16.978 1.00 93.00 212 VAL A O 1
ATOM 1574 N N . ARG A 1 213 ? -0.490 -2.877 15.432 1.00 90.88 213 ARG A N 1
ATOM 1575 C CA . ARG A 1 213 ? -0.858 -4.281 15.187 1.00 90.88 213 ARG A CA 1
ATOM 1576 C C . ARG A 1 213 ? -0.226 -5.273 16.167 1.00 90.88 213 ARG A C 1
ATOM 1578 O O . ARG A 1 213 ? -0.671 -6.417 16.196 1.00 90.88 213 ARG A O 1
ATOM 1585 N N . ASN A 1 214 ? 0.800 -4.867 16.915 1.00 87.25 214 ASN A N 1
ATOM 1586 C CA . ASN A 1 214 ? 1.585 -5.741 17.795 1.00 87.25 214 ASN A CA 1
ATOM 1587 C C . ASN A 1 214 ? 1.511 -5.350 19.285 1.00 87.25 214 ASN A C 1
ATOM 1589 O O . ASN A 1 214 ? 2.145 -6.012 20.107 1.00 87.25 214 ASN A O 1
ATOM 1593 N N . SER A 1 215 ? 0.773 -4.288 19.624 1.00 81.56 215 SER A N 1
ATOM 1594 C CA . SER A 1 215 ? 0.562 -3.773 20.986 1.00 81.56 215 SER A CA 1
ATOM 1595 C C . SER A 1 215 ? -0.761 -4.216 21.598 1.00 81.56 215 SER A C 1
ATOM 1597 O O . SER A 1 215 ? -1.775 -4.165 20.862 1.00 81.56 215 SER A O 1
#

Secondary structure (DSSP, 8-state):
--GGG--HHHHHHHHHHHHHHHHHHHHHHHHHHHHH------HHHHHHHHHHHHHHHHHHHHTTT--HHHHHHHHHHHHHHHHHT--------S---TTSHHHHHHHHSPPP--TTT-GGGSPPPHHHHHHHHHHHHHHHHHH-TTS---SSS---TT-HHHHS-HHHHHHHHHH-B-S-EEETTEEE--SSPBPP-TTS-HHHHHHHHHHHHH-